Protein AF-A0A8C7B1M9-F1 (afdb_monomer)

InterPro domains:
  IPR026755 Protein FAM221A/B [PF14753] (20-212)
  IPR026755 Protein FAM221A/B [PTHR31214] (2-234)

Mean predicted aligned error: 12.22 Å

Secondary structure (DSSP, 8-state):
-----PPTTHHHHHHHHHHHHHHHTTTTTTSPPPHHHHHHHHHHHHHHHHHHPEEEEEE-TTS--SEE--TTPBBTTS-BGGGB----SS--SSSSPP--B-STT----S--B--EETTEEPBPTTS-BGGGB-SSTT--BSS-TT--S----PBPTTSSBGGG-EEEEEEHHHHHHTT---------TT-TT--SGGGGS-GGG--STTT--STHHHHTTS--HHHHHHHHHHHHHHHHHHHHHHHHHHT---------

pLDDT: mean 83.99, std 13.07, range [40.56, 95.75]

Organism: Neovison vison (NCBI:txid452646)

Radius of gyration: 29.85 Å; Cα contacts (8 Å, |Δi|>4): 361; chains: 1; bounding box: 43×117×58 Å

Sequence (260 aa):
MERLTLPSGGAAAVDEYLEYRRIVGEDDGGKLFTPEEYEEYKKRVLPMRLQNRLFVSWRSPTGMDCKLVGPETLCFCTHRYKQHKTDFETIPQQRPISLPCRVSGCGCRAYLYVPLNGAQPIRCRCKHFADQHSAAPGFLCNACSKCSGFHSCFTCACGQPAYAHDTVVETKQERLAQGKPVGQDVPYAAMGGLTGFSSLAEGYMRLDDSGIVGTSSQVSSLKRPEEDDMAFFERRYQERIKMEKVAKQKGKAPSNTKPS

Structure (mmCIF, N/CA/C/O backbone):
data_AF-A0A8C7B1M9-F1
#
_entry.id   AF-A0A8C7B1M9-F1
#
loop_
_atom_site.group_PDB
_atom_site.id
_atom_site.type_symbol
_atom_site.label_atom_id
_atom_site.label_alt_id
_atom_site.label_comp_id
_atom_site.label_asym_id
_atom_site.label_entity_id
_atom_site.label_seq_id
_atom_site.pdbx_PDB_ins_code
_atom_site.Cartn_x
_atom_site.Cartn_y
_atom_site.Cartn_z
_atom_site.occupancy
_atom_site.B_iso_or_equiv
_atom_site.auth_seq_id
_atom_site.auth_comp_id
_atom_site.auth_asym_id
_atom_site.auth_atom_id
_atom_site.pdbx_PDB_model_num
ATOM 1 N N . MET A 1 1 ? 16.028 13.075 32.253 1.00 57.66 1 MET A N 1
ATOM 2 C CA . MET A 1 1 ? 14.837 12.715 31.457 1.00 57.66 1 MET A CA 1
ATOM 3 C C . MET A 1 1 ? 13.634 12.859 32.364 1.00 57.66 1 MET A C 1
ATOM 5 O O . MET A 1 1 ? 13.553 12.130 33.345 1.00 57.66 1 MET A O 1
ATOM 9 N N . GLU A 1 2 ? 12.771 13.835 32.099 1.00 68.88 2 GLU A N 1
ATOM 10 C CA . GLU A 1 2 ? 11.489 13.966 32.796 1.00 68.88 2 GLU A CA 1
ATOM 11 C C . GLU A 1 2 ? 10.612 12.757 32.456 1.00 68.88 2 GLU A C 1
ATOM 13 O O . GLU A 1 2 ? 10.497 12.364 31.293 1.00 68.88 2 GLU A O 1
ATOM 18 N N . ARG A 1 3 ? 10.053 12.111 33.479 1.00 72.81 3 ARG A N 1
ATOM 19 C CA . ARG A 1 3 ? 9.214 10.925 33.309 1.00 72.81 3 ARG A CA 1
ATOM 20 C C . ARG A 1 3 ? 7.804 11.419 33.003 1.00 72.81 3 ARG A C 1
ATOM 22 O O . ARG A 1 3 ? 7.131 11.911 33.900 1.00 72.81 3 ARG A O 1
ATOM 29 N N . LEU A 1 4 ? 7.378 11.313 31.746 1.00 76.75 4 LEU A N 1
ATOM 30 C CA . LEU A 1 4 ? 5.998 11.603 31.359 1.00 76.75 4 LEU A CA 1
ATOM 31 C C . LEU A 1 4 ? 5.074 10.634 32.108 1.00 76.75 4 LEU A C 1
ATOM 33 O O . LEU A 1 4 ? 5.114 9.425 31.873 1.00 76.75 4 LEU A O 1
ATOM 37 N N . THR A 1 5 ? 4.285 11.151 33.045 1.00 80.31 5 THR A N 1
ATOM 38 C CA . THR A 1 5 ? 3.278 10.391 33.787 1.00 80.31 5 THR A CA 1
ATOM 39 C C . THR A 1 5 ? 1.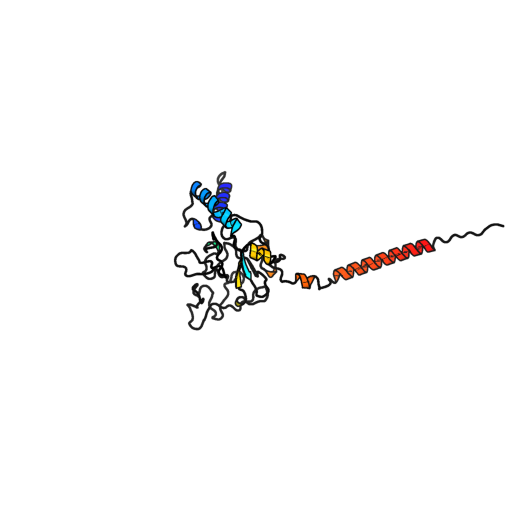898 10.745 33.254 1.00 80.31 5 THR A C 1
ATOM 41 O O . THR A 1 5 ? 1.568 11.913 33.057 1.00 80.31 5 THR A O 1
ATOM 44 N N . LEU A 1 6 ? 1.087 9.724 32.982 1.00 77.81 6 LEU A N 1
ATOM 45 C CA . LEU A 1 6 ? -0.301 9.924 32.586 1.00 77.81 6 LEU A CA 1
ATOM 46 C C . LEU A 1 6 ? -1.167 10.115 33.840 1.00 77.81 6 LEU A C 1
ATOM 48 O O . LEU A 1 6 ? -0.946 9.419 34.836 1.00 77.81 6 LEU A O 1
ATOM 52 N N . PRO A 1 7 ? -2.162 11.017 33.806 1.00 83.50 7 PRO A N 1
ATOM 53 C CA . PRO A 1 7 ? -3.164 11.105 34.862 1.00 83.50 7 PRO A CA 1
ATOM 54 C C . PRO A 1 7 ? -3.996 9.813 34.938 1.00 83.50 7 PRO A C 1
ATOM 56 O O . PRO A 1 7 ? -4.008 9.003 34.007 1.00 83.50 7 PRO A O 1
ATOM 59 N N . SER A 1 8 ? -4.717 9.605 36.043 1.00 81.19 8 SER A N 1
ATOM 60 C CA . SER A 1 8 ? -5.629 8.462 36.201 1.00 81.19 8 SER A CA 1
ATOM 61 C C . SER A 1 8 ? -6.647 8.410 35.056 1.00 81.19 8 SER A C 1
ATOM 63 O O . SER A 1 8 ? -7.338 9.395 34.810 1.00 81.19 8 SER A O 1
ATOM 65 N N . GLY A 1 9 ? -6.731 7.277 34.351 1.00 80.94 9 GLY A N 1
ATOM 66 C CA . GLY A 1 9 ? -7.573 7.123 33.154 1.00 80.94 9 GLY A CA 1
ATOM 67 C C . GLY A 1 9 ? -6.919 7.585 31.843 1.00 80.94 9 GLY A C 1
ATOM 68 O O . GLY A 1 9 ? -7.444 7.304 30.770 1.00 80.94 9 GLY A O 1
ATOM 69 N N . GLY A 1 10 ? -5.736 8.206 31.898 1.00 82.69 10 GLY A N 1
ATOM 70 C CA . GLY A 1 10 ? -5.012 8.668 30.712 1.00 82.69 10 GLY A CA 1
ATOM 71 C C . GLY A 1 10 ? -4.595 7.538 29.767 1.00 82.69 10 GLY A C 1
ATOM 72 O O . GLY A 1 10 ? -4.581 7.739 28.561 1.00 82.69 10 GLY A O 1
ATOM 73 N N . ALA A 1 11 ? -4.318 6.336 30.286 1.00 84.06 11 ALA A N 1
ATOM 74 C CA . ALA A 1 11 ? -4.028 5.169 29.448 1.00 84.06 11 ALA A CA 1
ATOM 75 C C . ALA A 1 11 ? -5.237 4.765 28.583 1.00 84.06 11 ALA A C 1
ATOM 77 O O . ALA A 1 11 ? -5.090 4.589 27.380 1.00 84.06 11 ALA A O 1
ATOM 78 N N . ALA A 1 12 ? -6.437 4.717 29.172 1.00 87.12 12 ALA A N 1
ATOM 79 C CA . ALA A 1 12 ? -7.661 4.369 28.449 1.00 87.12 12 ALA A CA 1
ATOM 80 C C . ALA A 1 12 ? -7.999 5.402 27.362 1.00 87.12 12 ALA A C 1
ATOM 82 O O . ALA A 1 12 ? -8.340 5.027 26.245 1.00 87.12 12 ALA A O 1
ATOM 83 N N . ALA A 1 13 ? -7.826 6.695 27.657 1.00 86.06 13 ALA A N 1
ATOM 84 C CA . ALA A 1 13 ? -8.024 7.757 26.670 1.00 86.06 13 ALA A CA 1
ATOM 85 C C . ALA A 1 13 ? -7.025 7.670 25.499 1.00 86.06 13 ALA A C 1
ATOM 87 O O . ALA A 1 13 ? -7.377 7.938 24.350 1.00 86.06 13 ALA A O 1
ATOM 88 N N . VAL A 1 14 ? -5.774 7.275 25.771 1.00 87.31 14 VAL A N 1
ATOM 89 C CA . VAL A 1 14 ? -4.771 7.031 24.722 1.00 87.31 14 VAL A CA 1
ATOM 90 C C . VAL A 1 14 ? -5.169 5.835 23.859 1.00 87.31 14 VAL A C 1
ATOM 92 O O . VAL A 1 14 ? -5.092 5.930 22.635 1.00 87.31 14 VAL A O 1
ATOM 95 N N . ASP A 1 15 ? -5.623 4.740 24.466 1.00 87.69 15 ASP A N 1
ATOM 96 C CA . ASP A 1 15 ? -6.062 3.550 23.732 1.00 87.69 15 ASP A CA 1
ATOM 97 C C . ASP A 1 15 ? -7.277 3.846 22.840 1.00 87.69 15 ASP A C 1
ATOM 99 O O . ASP A 1 15 ? -7.274 3.477 21.662 1.00 87.69 15 ASP A O 1
ATOM 103 N N . GLU A 1 16 ? -8.261 4.590 23.351 1.00 87.06 16 GLU A N 1
ATOM 104 C CA . GLU A 1 16 ? -9.438 5.028 22.591 1.00 87.06 16 GLU A CA 1
ATOM 105 C C . GLU A 1 16 ? -9.047 5.920 21.402 1.00 87.06 16 GLU A C 1
ATOM 107 O O . GLU A 1 16 ? -9.508 5.714 20.276 1.00 87.06 16 GLU A O 1
ATOM 112 N N . TYR A 1 17 ? -8.122 6.861 21.610 1.00 87.38 17 TYR A N 1
ATOM 113 C CA . TYR A 1 17 ? -7.595 7.701 20.534 1.00 87.38 17 TYR A CA 1
ATOM 114 C C . TYR A 1 17 ? -6.834 6.888 19.473 1.00 87.38 17 TYR A C 1
ATOM 116 O O . TYR A 1 17 ? -6.947 7.146 18.270 1.00 87.38 17 TYR A O 1
ATOM 124 N N . LEU A 1 18 ? -6.054 5.886 19.891 1.00 87.25 18 LEU A N 1
ATOM 125 C CA . LEU A 1 18 ? -5.353 4.998 18.965 1.00 87.25 18 LEU A CA 1
ATOM 126 C C . LEU A 1 18 ? -6.332 4.138 18.163 1.00 87.25 18 LEU A C 1
ATOM 128 O O . LEU A 1 18 ? -6.107 3.931 16.968 1.00 87.25 18 LEU A O 1
ATOM 132 N N . GLU A 1 19 ? -7.407 3.655 18.783 1.00 87.38 19 GLU A N 1
ATOM 133 C CA . GLU A 1 19 ? -8.472 2.932 18.089 1.00 87.38 19 GLU A CA 1
ATOM 134 C C . GLU A 1 19 ? -9.196 3.835 17.084 1.00 87.38 19 GLU A C 1
ATOM 136 O O . GLU A 1 19 ? -9.308 3.465 15.910 1.00 87.38 19 GLU A O 1
ATOM 141 N N . TYR A 1 20 ? -9.575 5.048 17.500 1.00 88.19 20 TYR A N 1
ATOM 142 C CA . TYR A 1 20 ? -10.128 6.077 16.618 1.00 88.19 20 TYR A CA 1
ATOM 143 C C . TYR A 1 20 ? -9.225 6.293 15.402 1.00 88.19 20 TYR A C 1
ATOM 145 O O . TYR A 1 20 ? -9.670 6.173 14.262 1.00 88.19 20 TYR A O 1
ATOM 153 N N . ARG A 1 21 ? -7.923 6.504 15.617 1.00 87.19 21 ARG A N 1
ATOM 154 C CA . ARG A 1 21 ? -6.960 6.737 14.534 1.00 87.19 21 ARG A CA 1
ATOM 155 C C . ARG A 1 21 ? -6.793 5.522 13.613 1.00 87.19 21 ARG A C 1
ATOM 157 O O . ARG A 1 21 ? -6.509 5.698 12.431 1.00 87.19 21 ARG A O 1
ATOM 164 N N . ARG A 1 22 ? -6.973 4.291 14.104 1.00 87.62 22 ARG A N 1
ATOM 165 C CA . ARG A 1 22 ? -6.942 3.075 13.263 1.00 87.62 22 ARG A CA 1
ATOM 166 C C . ARG A 1 22 ? -8.212 2.908 12.431 1.00 87.62 22 ARG A C 1
ATOM 168 O O . ARG A 1 22 ? -8.133 2.405 11.310 1.00 87.62 22 ARG A O 1
ATOM 175 N N . ILE A 1 23 ? -9.368 3.292 12.967 1.00 86.88 23 ILE A N 1
ATOM 176 C CA . ILE A 1 23 ? -10.658 3.189 12.273 1.00 86.88 23 ILE A CA 1
ATOM 177 C C . ILE A 1 23 ? -10.839 4.354 11.299 1.00 86.88 23 ILE A C 1
ATOM 179 O O . ILE A 1 23 ? -11.193 4.130 10.148 1.00 86.88 23 ILE A O 1
ATOM 183 N N . VAL A 1 24 ? -10.570 5.585 11.714 1.00 84.62 24 VAL A N 1
ATOM 184 C CA . VAL A 1 24 ? -10.762 6.781 10.881 1.00 84.62 24 VAL A CA 1
ATOM 185 C C . VAL A 1 24 ? -9.577 7.014 9.938 1.00 84.62 24 VAL A C 1
ATOM 187 O O . VAL A 1 24 ? -9.751 7.510 8.827 1.00 84.62 24 VAL A O 1
ATOM 190 N N . GLY A 1 25 ? -8.366 6.600 10.322 1.00 82.62 25 GLY A N 1
ATOM 191 C CA . GLY A 1 25 ? -7.172 6.787 9.501 1.00 82.62 25 GLY A CA 1
ATOM 192 C C . GLY A 1 25 ? -6.796 8.264 9.385 1.00 82.62 25 GLY A C 1
ATOM 193 O O . GLY A 1 25 ? -6.277 8.841 10.335 1.00 82.62 25 GLY A O 1
ATOM 194 N N . GLU A 1 26 ? -7.015 8.841 8.203 1.00 79.00 26 GLU A N 1
ATOM 195 C CA . GLU A 1 26 ? -6.813 10.273 7.907 1.00 79.00 26 GLU A CA 1
ATOM 196 C C . GLU A 1 26 ? -8.057 10.894 7.234 1.00 79.00 26 GLU A C 1
ATOM 198 O O . GLU A 1 26 ? -7.981 11.955 6.617 1.00 79.00 26 GLU A O 1
ATOM 203 N N . ASP A 1 27 ? -9.217 10.231 7.338 1.00 76.94 27 ASP A N 1
ATOM 204 C CA . ASP A 1 27 ? -10.482 10.711 6.761 1.00 76.94 27 ASP A CA 1
ATOM 205 C C . ASP A 1 27 ? -11.082 11.904 7.531 1.00 76.94 27 ASP A C 1
ATOM 207 O O . ASP A 1 27 ? -12.028 12.532 7.061 1.00 76.94 27 ASP A O 1
ATOM 211 N N . ASP A 1 28 ? -10.530 12.231 8.700 1.00 77.94 28 ASP A N 1
ATOM 212 C CA . ASP A 1 28 ? -10.953 13.342 9.555 1.00 77.94 28 ASP A CA 1
ATOM 213 C C . ASP A 1 28 ? -10.455 14.714 9.065 1.00 77.94 28 ASP A C 1
ATOM 215 O O . ASP A 1 28 ? -10.818 15.755 9.615 1.00 77.94 28 ASP A O 1
ATOM 219 N N . GLY A 1 29 ? -9.608 14.742 8.027 1.00 77.12 29 GLY A N 1
ATOM 220 C CA . GLY A 1 29 ? -9.081 15.982 7.453 1.00 77.12 29 GLY A CA 1
ATOM 221 C C . GLY A 1 29 ? -8.291 16.829 8.456 1.00 77.12 29 GLY A C 1
ATOM 222 O O . GLY A 1 29 ? -8.148 18.036 8.258 1.00 77.12 29 GLY A O 1
ATOM 223 N N . GLY A 1 30 ? -7.802 16.216 9.541 1.00 78.25 30 GLY A N 1
ATOM 224 C CA . GLY A 1 30 ? -7.085 16.895 10.621 1.00 78.25 30 GLY A CA 1
ATOM 225 C C . GLY A 1 30 ? -7.965 17.483 11.730 1.00 78.25 30 GLY A C 1
ATOM 226 O O . GLY A 1 30 ? -7.417 18.097 12.648 1.00 78.25 30 GLY A O 1
ATOM 227 N N . LYS A 1 31 ? -9.294 17.297 11.695 1.00 84.00 31 LYS A N 1
ATOM 228 C CA . LYS A 1 31 ? -10.205 17.703 12.777 1.00 84.00 31 LYS A CA 1
ATOM 229 C C . LYS A 1 31 ? -10.892 16.479 13.378 1.00 84.00 31 LYS A C 1
ATOM 231 O O . LYS A 1 31 ? -11.643 15.802 12.692 1.00 84.00 31 LYS A O 1
ATOM 236 N N . LEU A 1 32 ? -10.687 16.246 14.675 1.00 85.31 32 LEU A N 1
ATOM 237 C CA . LEU A 1 32 ? -11.314 15.126 15.380 1.00 85.31 32 LEU A CA 1
ATOM 238 C C . LEU A 1 32 ? -12.840 15.186 15.287 1.00 85.31 32 LEU A C 1
ATOM 240 O O . LEU A 1 32 ? -13.434 16.242 15.520 1.00 85.31 32 LEU A O 1
ATOM 244 N N . PHE A 1 33 ? -13.444 14.040 14.977 1.00 86.81 33 PHE A N 1
ATOM 245 C CA . PHE A 1 33 ? -14.890 13.878 14.995 1.00 86.81 33 PHE A CA 1
ATOM 246 C C . PHE A 1 33 ? -15.442 14.003 16.409 1.00 86.81 33 PHE A C 1
ATOM 248 O O . PHE A 1 33 ? -14.786 13.652 17.397 1.00 86.81 33 PHE A O 1
ATOM 255 N N . THR A 1 34 ? -16.682 14.468 16.495 1.00 89.25 34 THR A N 1
ATOM 256 C CA . THR A 1 34 ? -17.459 14.331 17.724 1.00 89.25 34 THR A CA 1
ATOM 257 C C . THR A 1 34 ? -17.783 12.849 17.977 1.00 89.25 34 THR A C 1
ATOM 259 O O . THR A 1 34 ? -17.751 12.034 17.047 1.00 89.25 34 THR A O 1
ATOM 262 N N . PRO A 1 35 ? -18.113 12.457 19.221 1.00 88.06 35 PRO A N 1
ATOM 263 C CA . PRO A 1 35 ? -18.527 11.084 19.515 1.00 88.06 35 PRO A CA 1
ATOM 264 C C . PRO A 1 35 ? -19.699 10.607 18.641 1.00 88.06 35 PRO A C 1
ATOM 266 O O . PRO A 1 35 ? -19.690 9.477 18.158 1.00 88.06 35 PRO A O 1
ATOM 269 N N . GLU A 1 36 ? -20.663 11.493 18.378 1.00 88.94 36 GLU A N 1
ATOM 270 C CA . GLU A 1 36 ? -21.832 11.231 17.530 1.00 88.94 36 GLU A CA 1
ATOM 271 C C . GLU A 1 36 ? -21.424 10.992 16.066 1.00 88.94 36 GLU A C 1
ATOM 273 O O . GLU A 1 36 ? -21.764 9.959 15.484 1.00 88.94 36 GLU A O 1
ATOM 278 N N . GLU A 1 37 ? -20.605 11.886 15.495 1.00 88.31 37 GLU A N 1
ATOM 279 C CA . GLU A 1 37 ? -20.062 11.753 14.134 1.00 88.31 37 GLU A CA 1
ATOM 280 C C . GLU A 1 37 ? -19.240 10.461 13.975 1.00 88.31 37 GLU A C 1
ATOM 282 O O . GLU A 1 37 ? -19.315 9.776 12.950 1.00 88.31 37 GLU A O 1
ATOM 287 N N . TYR A 1 38 ? -18.472 10.088 15.003 1.00 87.06 38 TYR A N 1
ATOM 288 C CA . TYR A 1 38 ? -17.677 8.863 15.006 1.00 87.06 38 TYR A CA 1
ATOM 289 C C . TYR A 1 38 ? -18.544 7.596 15.022 1.00 87.06 38 TYR A C 1
ATOM 291 O O . TYR A 1 38 ? -18.239 6.617 14.331 1.00 87.06 38 TYR A O 1
ATOM 299 N N . GLU A 1 39 ? -19.640 7.583 15.781 1.00 88.25 39 GLU A N 1
ATOM 300 C CA . GLU A 1 39 ? -20.580 6.460 15.784 1.00 88.25 39 GLU A CA 1
ATOM 301 C C . GLU A 1 39 ? -21.302 6.288 14.449 1.00 88.25 39 GLU A C 1
ATOM 303 O O . GLU A 1 39 ? -21.424 5.159 13.956 1.00 88.25 39 GLU A O 1
ATOM 308 N N . GLU A 1 40 ? -21.738 7.385 13.835 1.00 88.75 40 GLU A N 1
ATOM 309 C CA . GLU A 1 40 ? -22.324 7.361 12.494 1.00 88.75 40 GLU A CA 1
ATOM 310 C C . GLU A 1 40 ? -21.314 6.881 11.447 1.00 88.75 40 GLU A C 1
ATOM 312 O O . GLU A 1 40 ? -21.631 6.015 10.620 1.00 88.75 40 GLU A O 1
ATOM 317 N N . TYR A 1 41 ? -20.067 7.359 11.531 1.00 87.88 41 TYR A N 1
ATOM 318 C CA . TYR A 1 41 ? -18.979 6.897 10.673 1.00 87.88 41 TYR A CA 1
ATOM 319 C C . TYR A 1 41 ? -18.775 5.381 10.806 1.00 87.88 41 TYR A C 1
ATOM 321 O O . TYR A 1 41 ? -18.717 4.682 9.790 1.00 87.88 41 TYR A O 1
ATOM 329 N N . LYS A 1 42 ? -18.748 4.843 12.035 1.00 88.62 42 LYS A N 1
ATOM 330 C CA . LYS A 1 42 ? -18.650 3.393 12.279 1.00 88.62 42 LYS A CA 1
ATOM 331 C C . LYS A 1 42 ? -19.815 2.630 11.640 1.00 88.62 42 LYS A C 1
ATOM 333 O O . LYS A 1 42 ? -19.581 1.652 10.929 1.00 88.62 42 LYS A O 1
ATOM 338 N N . LYS A 1 43 ? -21.059 3.080 11.830 1.00 89.19 43 LYS A N 1
ATOM 339 C CA . LYS A 1 43 ? -22.245 2.409 11.258 1.00 89.19 43 LYS A CA 1
ATOM 340 C C . LYS A 1 43 ? -22.182 2.314 9.732 1.00 89.19 43 LYS A C 1
ATOM 342 O O . LYS A 1 43 ? -22.582 1.296 9.174 1.00 89.19 43 LYS A O 1
ATOM 347 N N . ARG A 1 44 ? -21.642 3.338 9.066 1.00 87.75 44 ARG A N 1
ATOM 348 C CA . ARG A 1 44 ? -21.492 3.363 7.604 1.00 87.75 44 ARG A CA 1
ATOM 349 C C . ARG A 1 44 ? -20.301 2.538 7.113 1.00 87.75 44 ARG A C 1
ATOM 351 O O . ARG A 1 44 ? -20.424 1.770 6.164 1.00 87.75 44 ARG A O 1
ATOM 358 N N . VAL A 1 45 ? -19.135 2.723 7.727 1.00 87.44 45 VAL A N 1
ATOM 359 C CA . VAL A 1 45 ? -17.858 2.262 7.164 1.00 87.44 45 VAL A CA 1
ATOM 360 C C . VAL A 1 45 ? -17.529 0.826 7.556 1.00 87.44 45 VAL A C 1
ATOM 362 O O . VAL A 1 45 ? -16.945 0.101 6.749 1.00 87.44 45 VAL A O 1
ATOM 365 N N . LEU A 1 46 ? -17.928 0.376 8.750 1.00 86.25 46 LEU A N 1
ATOM 366 C CA . LEU A 1 46 ? -17.607 -0.975 9.214 1.00 86.25 46 LEU A CA 1
ATOM 367 C C . LEU A 1 46 ? -18.212 -2.070 8.324 1.00 86.25 46 LEU A C 1
ATOM 369 O O . LEU A 1 46 ? -17.445 -2.916 7.866 1.00 86.25 46 LEU A O 1
ATOM 373 N N . PRO A 1 47 ? -19.520 -2.063 7.990 1.00 88.50 47 PRO A N 1
ATOM 374 C CA . PRO A 1 47 ? -20.090 -3.102 7.131 1.00 88.50 47 PRO A CA 1
ATOM 375 C C . PRO A 1 47 ? -19.438 -3.119 5.744 1.00 88.50 47 PRO A C 1
ATOM 377 O O . PRO A 1 47 ? -19.066 -4.179 5.240 1.00 88.50 47 PRO A O 1
ATOM 380 N N . MET A 1 48 ? -19.217 -1.932 5.168 1.00 88.25 48 MET A N 1
ATOM 381 C CA . MET A 1 48 ? -18.562 -1.772 3.871 1.00 88.25 48 MET A CA 1
ATOM 382 C C . MET A 1 48 ? -17.141 -2.346 3.882 1.00 88.25 48 MET A C 1
ATOM 384 O O . MET A 1 48 ? -16.776 -3.081 2.968 1.00 88.25 48 MET A 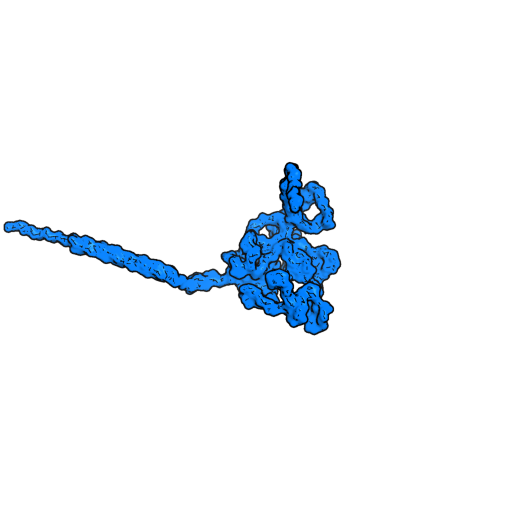O 1
ATOM 388 N N . ARG A 1 49 ? -16.338 -2.056 4.912 1.00 87.62 49 ARG A N 1
ATOM 389 C CA . ARG A 1 49 ? -14.967 -2.577 5.015 1.00 87.62 49 ARG A CA 1
ATOM 390 C C . ARG A 1 49 ? -14.925 -4.077 5.234 1.00 87.62 49 ARG A C 1
ATOM 392 O O . ARG A 1 49 ? -14.073 -4.731 4.649 1.00 87.62 49 ARG A O 1
ATOM 399 N N . LEU A 1 50 ? -15.834 -4.628 6.034 1.00 86.06 50 LEU A N 1
ATOM 400 C CA . LEU A 1 50 ? -15.906 -6.073 6.257 1.00 86.06 50 LEU A CA 1
ATOM 401 C C . LEU A 1 50 ? -16.236 -6.824 4.956 1.00 86.06 50 LEU A C 1
ATOM 403 O O . LEU A 1 50 ? -15.680 -7.893 4.704 1.00 86.06 50 LEU A O 1
ATOM 407 N N . GLN A 1 51 ? -17.097 -6.251 4.110 1.00 86.06 51 GLN A N 1
ATOM 408 C CA . GLN A 1 51 ? -17.509 -6.867 2.849 1.00 86.06 51 GLN A CA 1
ATOM 409 C C . GLN A 1 51 ? -16.510 -6.632 1.704 1.00 86.06 51 GLN A C 1
ATOM 411 O O . GLN A 1 51 ? -16.129 -7.578 1.013 1.00 86.06 51 GLN A O 1
ATOM 416 N N . ASN A 1 52 ? -16.068 -5.386 1.514 1.00 88.75 52 ASN A N 1
ATOM 417 C CA . ASN A 1 52 ? -15.299 -4.946 0.345 1.00 88.75 52 ASN A CA 1
ATOM 418 C C . ASN A 1 52 ? -13.815 -4.705 0.644 1.00 88.75 52 ASN A C 1
ATOM 420 O O . ASN A 1 52 ? -13.147 -3.942 -0.057 1.00 88.75 52 ASN A O 1
ATOM 424 N N . ARG A 1 53 ? -13.274 -5.349 1.682 1.00 90.38 53 ARG A N 1
ATOM 425 C CA . ARG A 1 53 ? -11.848 -5.269 2.002 1.00 90.38 53 ARG A CA 1
ATOM 426 C C . ARG A 1 53 ? -10.986 -5.663 0.800 1.00 90.38 53 ARG A C 1
ATOM 428 O O . ARG A 1 53 ? -11.121 -6.761 0.255 1.00 90.38 53 ARG A O 1
ATOM 435 N N . LEU A 1 54 ? -10.040 -4.790 0.459 1.00 92.94 54 LEU A N 1
ATOM 436 C CA . LEU A 1 54 ? -9.027 -5.045 -0.559 1.00 92.94 54 LEU A CA 1
ATOM 437 C C . LEU A 1 54 ? -7.730 -5.565 0.065 1.00 92.94 54 LEU A C 1
ATOM 439 O O . LEU A 1 54 ? -7.219 -5.005 1.039 1.00 92.94 54 LEU A O 1
ATOM 443 N N . PHE A 1 55 ? -7.179 -6.606 -0.547 1.00 93.75 55 PHE A N 1
ATOM 444 C CA . PHE A 1 55 ? -5.892 -7.197 -0.213 1.00 93.75 55 PHE A CA 1
ATOM 445 C C . PHE A 1 55 ? -4.864 -6.732 -1.233 1.00 93.75 55 PHE A C 1
ATOM 447 O O . PHE A 1 55 ? -5.028 -6.952 -2.430 1.00 93.75 55 PHE A O 1
ATOM 454 N N . VAL A 1 56 ? -3.809 -6.071 -0.757 1.00 95.44 56 VAL A N 1
ATOM 455 C CA . VAL A 1 56 ? -2.770 -5.514 -1.625 1.00 95.44 56 VAL A CA 1
ATOM 456 C C . VAL A 1 56 ? -1.439 -6.173 -1.313 1.00 95.44 56 VAL A C 1
ATOM 458 O O . VAL A 1 56 ? -0.976 -6.179 -0.168 1.00 95.44 56 VAL A O 1
ATOM 461 N N . SER A 1 57 ? -0.829 -6.735 -2.348 1.00 95.31 57 SER A N 1
ATOM 462 C CA . SER A 1 57 ? 0.433 -7.460 -2.261 1.00 95.31 57 SER A CA 1
ATOM 463 C C . SER A 1 57 ? 1.350 -7.085 -3.412 1.00 95.31 57 SER A C 1
ATOM 465 O O . SER A 1 57 ? 0.901 -6.935 -4.544 1.00 95.31 57 SER A O 1
ATOM 467 N N . TRP A 1 58 ? 2.642 -6.996 -3.134 1.00 95.75 58 TRP A N 1
ATOM 468 C CA . TRP A 1 58 ? 3.675 -6.937 -4.155 1.00 95.75 58 TRP A CA 1
ATOM 469 C C . TRP A 1 58 ? 4.124 -8.358 -4.475 1.00 95.75 58 TRP A C 1
ATOM 471 O O . TRP A 1 58 ? 4.687 -9.041 -3.612 1.00 95.75 58 TRP A O 1
ATOM 481 N N . ARG A 1 59 ? 3.794 -8.817 -5.681 1.00 95.06 59 ARG A N 1
ATOM 482 C CA . ARG A 1 59 ? 3.832 -10.226 -6.069 1.00 95.06 59 ARG A CA 1
ATOM 483 C C . ARG A 1 59 ? 4.932 -10.490 -7.081 1.00 95.06 59 ARG A C 1
ATOM 485 O O . ARG A 1 59 ? 5.055 -9.759 -8.057 1.00 95.06 59 ARG A O 1
ATOM 492 N N . SER A 1 60 ? 5.702 -11.547 -6.853 1.00 93.75 60 SER A N 1
ATOM 493 C CA . SER A 1 60 ? 6.697 -12.044 -7.800 1.00 93.75 60 SER A CA 1
ATOM 494 C C . SER A 1 60 ? 6.028 -12.766 -8.977 1.00 93.75 60 SER A C 1
ATOM 496 O O . SER A 1 60 ? 4.919 -13.292 -8.838 1.00 93.75 60 SER A O 1
ATOM 498 N N . PRO A 1 61 ? 6.724 -12.930 -10.114 1.00 91.94 61 PRO A N 1
ATOM 499 C CA . PRO A 1 61 ? 6.213 -13.737 -11.227 1.00 91.94 61 PRO A CA 1
ATOM 500 C C . PRO A 1 61 ? 6.004 -15.215 -10.849 1.00 91.94 61 PRO A C 1
ATOM 502 O O . PRO A 1 61 ? 5.299 -15.940 -11.542 1.00 91.94 61 PRO A O 1
ATOM 505 N N . THR A 1 62 ? 6.585 -15.672 -9.734 1.00 88.00 62 THR A N 1
ATOM 506 C CA . THR A 1 62 ? 6.386 -17.022 -9.185 1.00 88.00 62 THR A CA 1
ATOM 507 C C . THR A 1 62 ? 5.109 -17.163 -8.347 1.00 88.00 62 THR A C 1
ATOM 509 O O . THR A 1 62 ? 4.832 -18.251 -7.848 1.00 88.00 62 THR A O 1
ATOM 512 N N . GLY A 1 63 ? 4.336 -16.084 -8.167 1.00 87.94 63 GLY A N 1
ATOM 513 C CA . GLY A 1 63 ? 3.074 -16.073 -7.417 1.00 87.94 63 GLY A CA 1
ATOM 514 C C . GLY A 1 63 ? 3.204 -15.774 -5.917 1.00 87.94 63 GLY A C 1
ATOM 515 O O . GLY A 1 63 ? 2.179 -15.579 -5.255 1.00 87.94 63 GLY A O 1
ATOM 516 N N . MET A 1 64 ? 4.436 -15.686 -5.397 1.00 90.88 64 MET A N 1
ATOM 517 C CA . MET A 1 64 ? 4.726 -15.337 -4.002 1.00 90.88 64 MET A CA 1
ATOM 518 C C . MET A 1 64 ? 4.424 -13.858 -3.755 1.00 90.88 64 MET A C 1
ATOM 520 O O . MET A 1 64 ? 4.859 -12.983 -4.504 1.00 90.88 64 MET A O 1
ATOM 524 N N . ASP A 1 65 ? 3.745 -13.553 -2.655 1.00 93.88 65 ASP A N 1
ATOM 525 C CA . ASP A 1 65 ? 3.497 -12.172 -2.250 1.00 93.88 65 ASP A CA 1
ATOM 526 C C . ASP A 1 65 ? 4.707 -11.628 -1.472 1.00 93.88 65 ASP A C 1
ATOM 528 O O . ASP A 1 65 ? 4.677 -11.546 -0.249 1.00 93.88 65 ASP A O 1
ATOM 532 N N . CYS A 1 66 ? 5.795 -11.269 -2.152 1.00 93.19 66 CYS A N 1
ATOM 533 C CA . CYS A 1 66 ? 7.051 -10.821 -1.533 1.00 93.19 66 CYS A CA 1
ATOM 534 C C . CYS A 1 66 ? 6.893 -9.721 -0.470 1.00 93.19 66 CYS A C 1
ATOM 536 O O . CYS A 1 66 ? 7.628 -9.725 0.521 1.00 93.19 66 CYS A O 1
ATOM 538 N N . LYS A 1 67 ? 5.910 -8.827 -0.627 1.00 94.25 67 LYS A N 1
ATOM 539 C CA . LYS A 1 67 ? 5.511 -7.872 0.415 1.00 94.25 67 LYS A CA 1
ATOM 540 C C . LYS A 1 67 ? 3.993 -7.789 0.520 1.00 94.25 67 LYS A C 1
ATOM 542 O O . LYS A 1 67 ? 3.312 -7.610 -0.486 1.00 94.25 67 LYS A O 1
ATOM 547 N N . LEU A 1 68 ? 3.461 -7.829 1.739 1.00 94.38 68 LEU A N 1
ATOM 548 C CA . LEU A 1 68 ? 2.082 -7.419 2.004 1.00 94.38 68 LEU A CA 1
ATOM 549 C C . LEU A 1 68 ? 2.041 -5.939 2.369 1.00 94.38 68 LEU A C 1
ATOM 551 O O . LEU A 1 68 ? 2.801 -5.467 3.218 1.00 94.38 68 LEU A O 1
ATOM 555 N N . VAL A 1 69 ? 1.157 -5.211 1.697 1.00 95.19 69 VAL A N 1
ATOM 556 C CA . VAL A 1 69 ? 0.999 -3.770 1.875 1.00 95.19 69 VAL A CA 1
ATOM 557 C C . VAL A 1 69 ? 0.101 -3.519 3.077 1.00 95.19 69 VAL A C 1
ATOM 559 O O . VAL A 1 69 ? -0.996 -4.066 3.160 1.00 95.19 69 VAL A O 1
ATOM 562 N N . GLY A 1 70 ? 0.576 -2.683 3.994 1.00 93.25 70 GLY A N 1
ATOM 563 C CA . GLY A 1 70 ? -0.177 -2.209 5.153 1.00 93.25 70 GLY A CA 1
ATOM 564 C C . GLY A 1 70 ? -0.408 -0.696 5.125 1.00 93.25 70 GLY A C 1
ATOM 565 O O . GLY A 1 70 ? 0.159 -0.008 4.273 1.00 93.25 70 GLY A O 1
ATOM 566 N N . PRO A 1 71 ? -1.151 -0.146 6.101 1.00 91.94 71 PRO A N 1
ATOM 567 C CA . PRO A 1 71 ? -1.592 1.254 6.106 1.00 91.94 71 PRO A CA 1
ATOM 568 C C . PRO A 1 71 ? -0.437 2.260 6.057 1.00 91.94 71 PRO A C 1
ATOM 570 O O . PRO A 1 71 ? -0.541 3.297 5.406 1.00 91.94 71 PRO A O 1
ATOM 573 N N . GLU A 1 72 ? 0.685 1.936 6.702 1.00 91.06 72 GLU A N 1
ATOM 574 C CA . GLU A 1 72 ? 1.868 2.796 6.786 1.00 91.06 72 GLU A CA 1
ATOM 575 C C . GLU A 1 72 ? 2.870 2.569 5.636 1.00 91.06 72 GLU A C 1
ATOM 577 O O . GLU A 1 72 ? 3.891 3.252 5.571 1.00 91.06 72 GLU A O 1
ATOM 582 N N . THR A 1 73 ? 2.594 1.629 4.722 1.00 93.69 73 THR A N 1
ATOM 583 C CA . THR A 1 73 ? 3.497 1.297 3.607 1.00 93.69 73 THR A CA 1
ATOM 584 C C . THR A 1 73 ? 3.454 2.393 2.548 1.00 93.69 73 THR A C 1
ATOM 586 O O . THR A 1 73 ? 2.376 2.810 2.119 1.00 93.69 73 THR A O 1
ATOM 589 N N . LEU A 1 74 ? 4.627 2.851 2.113 1.00 94.00 74 LEU A N 1
ATOM 590 C CA . LEU A 1 74 ? 4.755 3.933 1.140 1.00 94.00 74 LEU A CA 1
ATOM 591 C C . LEU A 1 74 ? 4.388 3.474 -0.273 1.00 94.00 74 LEU A C 1
ATOM 593 O O . LEU A 1 74 ? 4.706 2.361 -0.692 1.00 94.00 74 LEU A O 1
ATOM 597 N N . CYS A 1 75 ? 3.712 4.360 -0.990 1.00 94.62 75 CYS A N 1
ATOM 598 C CA . CYS A 1 75 ? 3.499 4.298 -2.425 1.00 94.62 75 CYS A CA 1
ATOM 599 C C . CYS A 1 75 ? 4.691 4.931 -3.159 1.00 94.62 75 CYS A C 1
ATOM 601 O O . CYS A 1 75 ? 5.462 5.698 -2.580 1.00 94.62 75 CYS A O 1
ATOM 603 N N . PHE A 1 76 ? 4.776 4.699 -4.466 1.00 94.00 76 PHE A N 1
ATOM 604 C CA . PHE A 1 76 ? 5.660 5.406 -5.387 1.00 94.00 76 PHE A CA 1
ATOM 605 C C . PHE A 1 76 ? 5.578 6.932 -5.237 1.00 94.00 76 PHE A C 1
ATOM 607 O O . PHE A 1 76 ? 6.589 7.622 -5.279 1.00 94.00 76 PHE A O 1
ATOM 614 N N . CYS A 1 77 ? 4.377 7.465 -5.001 1.00 92.88 77 CYS A N 1
ATOM 615 C CA . CYS A 1 77 ? 4.158 8.894 -4.784 1.00 92.88 77 CYS A CA 1
ATOM 616 C C . CYS A 1 77 ? 4.585 9.400 -3.396 1.00 92.88 77 CYS A C 1
ATOM 618 O O . CYS A 1 77 ? 4.154 10.484 -3.021 1.00 92.88 77 CYS A O 1
ATOM 620 N N . THR A 1 78 ? 5.332 8.591 -2.633 1.00 92.62 78 THR A N 1
ATOM 621 C CA . THR A 1 78 ? 5.819 8.810 -1.256 1.00 92.62 78 THR A CA 1
ATOM 622 C C . THR A 1 78 ? 4.747 8.985 -0.174 1.00 92.62 78 THR A C 1
ATOM 624 O O . THR A 1 78 ? 5.073 9.083 1.006 1.00 92.62 78 THR A O 1
ATOM 627 N N . HIS A 1 79 ? 3.465 8.914 -0.535 1.00 93.06 79 HIS A N 1
ATOM 628 C CA . HIS A 1 79 ? 2.345 8.883 0.405 1.00 93.06 79 HIS A CA 1
ATOM 629 C C . HIS A 1 79 ? 2.031 7.465 0.880 1.00 93.06 79 HIS A C 1
ATOM 631 O O . HIS A 1 79 ? 2.333 6.472 0.214 1.00 93.06 79 HIS A O 1
ATOM 637 N N . ARG A 1 80 ? 1.399 7.356 2.045 1.00 93.94 80 ARG A N 1
ATOM 638 C CA . ARG A 1 80 ? 1.086 6.076 2.690 1.00 93.94 80 ARG A CA 1
ATOM 639 C C . ARG A 1 80 ? -0.133 5.416 2.050 1.00 93.94 80 ARG A C 1
ATOM 641 O O . ARG A 1 80 ? -1.005 6.087 1.499 1.00 93.94 80 ARG A O 1
ATOM 648 N N . TYR A 1 81 ? -0.238 4.097 2.162 1.00 94.19 81 TYR A N 1
ATOM 649 C CA . TYR A 1 81 ? -1.380 3.348 1.632 1.00 94.19 81 TYR A CA 1
ATOM 650 C C . TYR A 1 81 ? -2.727 3.836 2.195 1.00 94.19 81 TYR A C 1
ATOM 652 O O . TYR A 1 81 ? -3.682 3.995 1.438 1.00 94.19 81 TYR A O 1
ATOM 660 N N . LYS A 1 82 ? -2.789 4.201 3.484 1.00 91.62 82 LYS A N 1
ATOM 661 C CA . LYS A 1 82 ? -3.996 4.794 4.097 1.00 91.62 82 LYS A CA 1
ATOM 662 C C . LYS A 1 82 ? -4.439 6.134 3.498 1.00 91.62 82 LYS A C 1
ATOM 664 O O . LYS A 1 82 ? -5.590 6.511 3.653 1.00 91.62 82 LYS A O 1
ATOM 669 N N . GLN A 1 83 ? -3.546 6.825 2.789 1.00 91.50 83 GLN A N 1
ATOM 670 C CA . GLN A 1 83 ? -3.830 8.085 2.094 1.00 91.50 83 GLN A CA 1
ATOM 671 C C . GLN A 1 83 ? -4.367 7.864 0.672 1.00 91.50 83 GLN A C 1
ATOM 673 O O . GLN A 1 83 ? -4.613 8.822 -0.059 1.00 91.50 83 GLN A O 1
ATOM 678 N N . HIS A 1 84 ? -4.533 6.609 0.248 1.00 92.81 84 HIS A N 1
ATOM 679 C CA . HIS A 1 84 ? -5.123 6.253 -1.038 1.00 92.81 84 HIS A CA 1
ATOM 680 C C . HIS A 1 84 ? -6.586 5.829 -0.863 1.00 92.81 84 HIS A C 1
ATOM 682 O O . HIS A 1 84 ? -7.027 5.439 0.220 1.00 92.81 84 HIS A O 1
ATOM 688 N N . LYS A 1 85 ? -7.368 5.894 -1.945 1.00 91.94 85 LYS A N 1
ATOM 689 C CA . LYS A 1 85 ? -8.748 5.402 -1.953 1.00 91.94 85 LYS A CA 1
ATOM 690 C C . LYS A 1 85 ? -8.753 3.877 -1.888 1.00 91.94 85 LYS A C 1
ATOM 692 O O . LYS A 1 85 ? -8.611 3.217 -2.908 1.00 91.94 85 LYS A O 1
ATOM 697 N N . THR A 1 86 ? -8.912 3.356 -0.677 1.00 90.00 86 THR A N 1
ATOM 698 C CA . THR A 1 86 ? -8.947 1.917 -0.372 1.00 90.00 86 THR A CA 1
ATOM 699 C C . THR A 1 86 ? -10.359 1.405 -0.101 1.00 90.00 86 THR A C 1
ATOM 701 O O . THR A 1 86 ? -10.645 0.242 -0.365 1.00 90.00 86 THR A O 1
ATOM 704 N N . ASP A 1 87 ? -11.245 2.287 0.360 1.00 88.19 87 ASP A N 1
ATOM 705 C CA . ASP A 1 87 ? -12.644 1.987 0.643 1.00 88.19 87 ASP A CA 1
ATOM 706 C C . ASP A 1 87 ? -13.533 2.217 -0.593 1.00 88.19 87 ASP A C 1
ATOM 708 O O . ASP A 1 87 ? -13.503 3.292 -1.210 1.00 88.19 87 ASP A O 1
ATOM 712 N N . PHE A 1 88 ? -14.338 1.207 -0.934 1.00 86.56 88 PHE A N 1
ATOM 713 C CA . PHE A 1 88 ? -15.296 1.226 -2.041 1.00 86.56 88 PHE A CA 1
ATOM 714 C C . PHE A 1 88 ? -16.641 0.639 -1.596 1.00 86.56 88 PHE A C 1
ATOM 716 O O . PHE A 1 88 ? -16.687 -0.455 -1.038 1.00 86.56 88 PHE A O 1
ATOM 723 N N . GLU A 1 89 ? -17.741 1.331 -1.902 1.00 85.69 89 GLU A N 1
ATOM 724 C CA . GLU A 1 89 ? -19.104 0.814 -1.686 1.00 85.69 89 GLU A CA 1
ATOM 725 C C . GLU A 1 89 ? -19.426 -0.341 -2.639 1.00 85.69 89 GLU A C 1
ATOM 727 O O . GLU A 1 89 ? -20.030 -1.338 -2.254 1.00 85.69 89 GLU A O 1
ATOM 732 N N . THR A 1 90 ? -18.973 -0.225 -3.887 1.00 85.62 90 THR A N 1
ATOM 733 C CA . THR A 1 90 ? -19.039 -1.278 -4.900 1.00 85.62 90 THR A CA 1
ATOM 734 C C . THR A 1 90 ? -17.661 -1.452 -5.521 1.00 85.62 90 THR A C 1
ATOM 736 O O . THR A 1 90 ? -17.005 -0.482 -5.910 1.00 85.62 90 THR A O 1
ATOM 739 N N . ILE A 1 91 ? -17.185 -2.697 -5.570 1.00 86.19 91 ILE A N 1
ATOM 740 C CA . ILE A 1 91 ? -15.859 -3.004 -6.108 1.00 86.19 91 ILE A CA 1
ATOM 741 C C . ILE A 1 91 ? -15.880 -2.789 -7.630 1.00 86.19 91 ILE A C 1
ATOM 743 O O . ILE A 1 91 ? -16.733 -3.367 -8.310 1.00 86.19 91 ILE A O 1
ATOM 747 N N . PRO A 1 92 ? -14.946 -1.996 -8.190 1.00 87.12 92 PRO A N 1
ATOM 748 C CA . PRO A 1 92 ? -14.848 -1.810 -9.632 1.00 87.12 92 PRO A CA 1
ATOM 749 C C . PRO A 1 92 ? -14.610 -3.136 -10.365 1.00 87.12 92 PRO A C 1
ATOM 751 O O . PRO A 1 92 ? -13.751 -3.925 -9.974 1.00 87.12 92 PRO A O 1
ATOM 754 N N . GLN A 1 93 ? -15.328 -3.359 -11.470 1.00 83.12 93 GLN A N 1
ATOM 755 C CA . GLN A 1 93 ? -15.120 -4.541 -12.320 1.00 83.12 93 GLN A CA 1
ATOM 756 C C . GLN A 1 93 ? -13.830 -4.450 -13.148 1.00 83.12 93 GLN A C 1
ATOM 758 O O . GLN A 1 93 ? -13.234 -5.472 -13.483 1.00 83.12 93 GLN A O 1
ATOM 763 N N . GLN A 1 94 ? -13.378 -3.232 -13.471 1.00 85.38 94 GLN A N 1
ATOM 764 C CA . GLN A 1 94 ? -12.151 -3.018 -14.231 1.00 85.38 94 GLN A CA 1
ATOM 765 C C . GLN A 1 94 ? -10.923 -3.384 -13.388 1.00 85.38 94 GLN A C 1
ATOM 767 O O . GLN A 1 94 ? -10.726 -2.861 -12.290 1.00 85.38 94 GLN A O 1
ATOM 772 N N . ARG A 1 95 ? -10.076 -4.263 -13.932 1.00 85.25 95 ARG A N 1
ATOM 773 C CA . ARG A 1 95 ? -8.792 -4.652 -13.340 1.00 85.25 95 ARG A CA 1
ATOM 774 C C . ARG A 1 95 ? -7.630 -3.993 -14.089 1.00 85.25 95 ARG A C 1
ATOM 776 O O . ARG A 1 95 ? -7.701 -3.903 -15.314 1.00 85.25 95 ARG A O 1
ATOM 783 N N . PRO A 1 96 ? -6.561 -3.567 -13.391 1.00 85.44 96 PRO A N 1
ATOM 784 C CA . PRO A 1 96 ? -6.387 -3.546 -11.931 1.00 85.44 96 PRO A CA 1
ATOM 785 C C . PRO A 1 96 ? -7.257 -2.479 -11.235 1.00 85.44 96 PRO A C 1
ATOM 787 O O . PRO A 1 96 ? -7.551 -1.433 -11.814 1.00 85.44 96 PRO A O 1
ATOM 790 N N . ILE A 1 97 ? -7.656 -2.733 -9.979 1.00 89.94 97 ILE A N 1
ATOM 791 C CA . ILE A 1 97 ? -8.433 -1.764 -9.187 1.00 89.94 97 ILE A CA 1
ATOM 792 C C . ILE A 1 97 ? -7.558 -0.536 -8.933 1.00 89.94 97 ILE A C 1
ATOM 794 O O . ILE A 1 97 ? -6.507 -0.617 -8.297 1.00 89.94 97 ILE A O 1
ATOM 798 N N . SER A 1 98 ? -8.003 0.613 -9.434 1.00 89.88 98 SER A N 1
ATOM 799 C CA . SER A 1 98 ? -7.278 1.872 -9.277 1.00 89.88 98 SER A CA 1
ATOM 800 C C . SER A 1 98 ? -7.470 2.429 -7.870 1.00 89.88 98 SER A C 1
ATOM 802 O O . SER A 1 98 ? -8.591 2.727 -7.460 1.00 89.88 98 SER A O 1
ATOM 804 N N . LEU A 1 99 ? -6.361 2.601 -7.151 1.00 93.31 99 LEU A N 1
ATOM 805 C CA . LEU A 1 99 ? -6.311 3.193 -5.813 1.00 93.31 99 LEU A CA 1
ATOM 806 C C . LEU A 1 99 ? -5.653 4.580 -5.906 1.00 93.31 99 LEU A C 1
ATOM 808 O O . LEU A 1 99 ? -4.448 4.682 -5.680 1.00 93.31 99 LEU A O 1
ATOM 812 N N . PRO A 1 100 ? -6.376 5.642 -6.307 1.00 92.75 100 PRO A N 1
ATOM 813 C CA . PRO A 1 100 ? -5.808 6.985 -6.427 1.00 92.75 100 PRO A CA 1
ATOM 814 C C . PRO A 1 100 ? -5.435 7.573 -5.061 1.00 92.75 100 PRO A C 1
ATOM 816 O O . PRO A 1 100 ? -6.073 7.273 -4.048 1.00 92.75 100 PRO A O 1
ATOM 819 N N . CYS A 1 101 ? -4.415 8.432 -5.035 1.00 93.50 101 CYS A N 1
ATOM 820 C CA . CYS A 1 101 ? -4.024 9.160 -3.826 1.00 93.50 101 CYS A CA 1
ATOM 821 C C . CYS A 1 101 ? -5.041 10.272 -3.512 1.00 93.50 101 CYS A C 1
ATOM 823 O O . CYS A 1 101 ? -5.510 10.954 -4.423 1.00 93.50 101 CYS A O 1
ATOM 825 N N . ARG A 1 102 ? -5.379 10.459 -2.231 1.00 91.50 102 ARG A N 1
ATOM 826 C CA . ARG A 1 102 ? -6.312 11.497 -1.751 1.00 91.50 102 ARG A CA 1
ATOM 827 C C . ARG A 1 102 ? -5.607 12.787 -1.317 1.00 91.50 102 ARG A C 1
ATOM 829 O O . ARG A 1 102 ? -6.276 13.781 -1.056 1.00 91.50 102 ARG A O 1
ATOM 836 N N . VAL A 1 103 ? -4.275 12.782 -1.235 1.00 90.25 103 VAL A N 1
ATOM 837 C CA . VAL A 1 103 ? -3.501 13.966 -0.839 1.00 90.25 103 VAL A CA 1
ATOM 838 C C . VAL A 1 103 ? -3.630 15.055 -1.901 1.00 90.25 103 VAL A C 1
ATOM 840 O O . VAL A 1 103 ? -3.463 14.801 -3.098 1.00 90.25 103 VAL A O 1
ATOM 843 N N . SER A 1 104 ? -3.923 16.277 -1.458 1.00 88.25 104 SER A N 1
ATOM 844 C CA . SER A 1 104 ? -4.115 17.435 -2.327 1.00 88.25 104 SER A CA 1
ATOM 845 C C . SER A 1 104 ? -2.888 17.682 -3.214 1.00 88.25 104 SER A C 1
ATOM 847 O O . SER A 1 104 ? -1.747 17.692 -2.759 1.00 88.25 104 SER A O 1
ATOM 849 N N . GLY A 1 105 ? -3.121 17.847 -4.519 1.00 87.12 105 GLY A N 1
ATOM 850 C CA . GLY A 1 105 ? -2.061 18.085 -5.506 1.00 87.12 105 GLY A CA 1
ATOM 851 C C . GLY A 1 105 ? -1.272 16.843 -5.947 1.00 87.12 105 GLY A C 1
ATOM 852 O O . GLY A 1 105 ? -0.407 16.960 -6.815 1.00 87.12 105 GLY A O 1
ATOM 853 N N . CYS A 1 106 ? -1.561 15.647 -5.420 1.00 90.00 106 CYS A N 1
ATOM 854 C CA . CYS A 1 106 ? -0.893 14.422 -5.859 1.00 90.00 106 CYS A CA 1
ATOM 855 C C . CYS A 1 106 ? -1.513 13.869 -7.159 1.00 90.00 106 CYS A C 1
ATOM 857 O O . CYS A 1 106 ? -2.685 13.509 -7.198 1.00 90.00 106 CYS A O 1
ATOM 859 N N . GLY A 1 107 ? -0.714 13.724 -8.224 1.00 87.31 107 GLY A N 1
ATOM 860 C CA . GLY A 1 107 ? -1.150 13.164 -9.518 1.00 87.31 107 GLY A CA 1
ATOM 861 C C . GLY A 1 107 ? -1.206 11.627 -9.597 1.00 87.31 107 GLY A C 1
ATOM 862 O O . GLY A 1 107 ? -1.318 11.072 -10.692 1.00 87.31 107 GLY A O 1
ATOM 863 N N . CYS A 1 108 ? -1.079 10.931 -8.465 1.00 91.50 108 CYS A N 1
ATOM 864 C CA . CYS A 1 108 ? -1.017 9.471 -8.395 1.00 91.50 108 CYS A CA 1
ATOM 865 C C . CYS A 1 108 ? -2.398 8.831 -8.632 1.00 91.50 108 CYS A C 1
ATOM 867 O O . CYS A 1 108 ? -3.337 9.063 -7.867 1.00 91.50 108 CYS A O 1
ATOM 869 N N . ARG A 1 109 ? -2.515 7.990 -9.670 1.00 90.06 109 ARG A N 1
ATOM 870 C CA . ARG A 1 109 ? -3.783 7.337 -10.062 1.00 90.06 109 ARG A CA 1
ATOM 871 C C . ARG A 1 109 ? -3.971 5.926 -9.502 1.00 90.06 109 ARG A C 1
ATOM 873 O O . ARG A 1 109 ? -5.103 5.458 -9.416 1.00 90.06 109 ARG A O 1
ATOM 880 N N . ALA A 1 110 ? -2.884 5.253 -9.141 1.00 92.19 110 ALA A N 1
ATOM 881 C CA . ALA A 1 110 ? -2.910 3.896 -8.616 1.00 92.19 110 ALA A CA 1
ATOM 882 C C . ALA A 1 110 ? -1.783 3.700 -7.603 1.00 92.19 110 ALA A C 1
ATOM 884 O O . ALA A 1 110 ? -0.678 4.208 -7.790 1.00 92.19 110 ALA A O 1
ATOM 885 N N . TYR A 1 111 ? -2.064 2.938 -6.549 1.00 94.44 111 TYR A N 1
ATOM 886 C CA . TYR A 1 111 ? -1.063 2.574 -5.560 1.00 94.44 111 TYR A CA 1
ATOM 887 C C . TYR A 1 111 ? -0.031 1.620 -6.169 1.00 94.44 111 TYR A C 1
ATOM 889 O O . TYR A 1 111 ? -0.387 0.581 -6.724 1.00 94.44 111 TYR A O 1
ATOM 897 N N . LEU A 1 112 ? 1.246 1.964 -6.025 1.00 93.88 112 LEU A N 1
ATOM 898 C CA . LEU A 1 112 ? 2.368 1.163 -6.496 1.00 93.88 112 LEU A CA 1
ATOM 899 C C . LEU A 1 112 ? 3.416 1.068 -5.403 1.00 93.88 112 LEU A C 1
ATOM 901 O O . LEU A 1 112 ? 3.900 2.086 -4.909 1.00 93.88 112 LEU A O 1
ATOM 905 N N . TYR A 1 113 ? 3.766 -0.158 -5.037 1.00 94.75 113 TYR A N 1
ATOM 906 C CA . TYR A 1 113 ? 4.801 -0.402 -4.049 1.00 94.75 113 TYR A CA 1
ATOM 907 C C . TYR A 1 113 ? 6.191 -0.345 -4.690 1.00 94.75 113 TYR A C 1
ATOM 909 O O . TYR A 1 113 ? 6.425 -0.921 -5.753 1.00 94.75 113 TYR A O 1
ATOM 917 N N . VAL A 1 114 ? 7.124 0.318 -4.007 1.00 93.31 114 VAL A N 1
ATOM 918 C CA . VAL A 1 114 ? 8.547 0.326 -4.359 1.00 93.31 114 VAL A CA 1
ATOM 919 C C . VAL A 1 114 ? 9.322 -0.292 -3.197 1.00 93.31 114 VAL A C 1
ATOM 921 O O . VAL A 1 114 ? 9.239 0.231 -2.083 1.00 93.31 114 VAL A O 1
ATOM 924 N N . PRO A 1 115 ? 10.063 -1.393 -3.413 1.00 92.62 115 PRO A N 1
ATOM 925 C CA . PRO A 1 115 ? 10.836 -2.014 -2.347 1.00 92.62 115 PRO A CA 1
ATOM 926 C C . PRO A 1 115 ? 11.975 -1.107 -1.874 1.00 92.62 115 PRO A C 1
ATOM 928 O O . PRO A 1 115 ? 12.487 -0.272 -2.620 1.00 92.62 115 PRO A O 1
ATOM 931 N N . LEU A 1 116 ? 12.396 -1.306 -0.628 1.00 90.94 116 LEU A N 1
ATOM 932 C CA . LEU A 1 116 ? 13.562 -0.656 -0.033 1.00 90.94 116 LEU A CA 1
ATOM 933 C C . LEU A 1 116 ? 14.660 -1.698 0.186 1.00 90.94 116 LEU A C 1
ATOM 935 O O . LEU A 1 116 ? 14.371 -2.861 0.462 1.00 90.94 116 LEU A O 1
ATOM 939 N N . ASN A 1 117 ? 15.920 -1.279 0.102 1.00 87.50 117 ASN A N 1
ATOM 940 C CA . ASN A 1 117 ? 17.050 -2.097 0.524 1.00 87.50 117 ASN A CA 1
ATOM 941 C C . ASN A 1 117 ? 17.341 -1.806 2.004 1.00 87.50 117 ASN A C 1
ATOM 943 O O . ASN A 1 117 ? 18.106 -0.895 2.337 1.00 87.50 117 ASN A O 1
ATOM 947 N N . GLY A 1 118 ? 16.642 -2.508 2.898 1.00 85.56 118 GLY A N 1
ATOM 948 C CA . GLY A 1 118 ? 16.594 -2.147 4.314 1.00 85.56 118 GLY A CA 1
ATOM 949 C C . GLY A 1 118 ? 15.936 -0.776 4.494 1.00 85.56 118 GLY A C 1
ATOM 950 O O . GLY A 1 118 ? 14.769 -0.598 4.160 1.00 85.56 118 GLY A O 1
ATOM 951 N N . ALA A 1 119 ? 16.691 0.208 4.986 1.00 85.44 119 ALA A N 1
ATOM 952 C CA . ALA A 1 119 ? 16.226 1.594 5.107 1.00 85.44 119 ALA A CA 1
ATOM 953 C C . ALA A 1 119 ? 16.546 2.465 3.875 1.00 85.44 119 ALA A C 1
ATOM 955 O O . ALA A 1 119 ? 16.147 3.626 3.823 1.00 85.44 119 ALA A O 1
ATOM 956 N N . GLN A 1 120 ? 17.293 1.941 2.898 1.00 88.94 120 GLN A N 1
ATOM 957 C CA . GLN A 1 120 ? 17.795 2.724 1.771 1.00 88.94 120 GLN A CA 1
ATOM 958 C C . GLN A 1 120 ? 16.858 2.626 0.555 1.00 88.94 120 GLN A C 1
ATOM 960 O O . GLN A 1 120 ? 16.498 1.514 0.152 1.00 88.94 120 GLN A O 1
ATOM 965 N N . PRO A 1 121 ? 16.494 3.753 -0.084 1.00 91.62 121 PRO A N 1
ATOM 966 C CA . PRO A 1 121 ? 15.756 3.736 -1.342 1.00 91.62 121 PRO A CA 1
ATOM 967 C C . PRO A 1 121 ? 16.541 3.040 -2.456 1.00 91.62 121 PRO A C 1
ATOM 969 O O . PRO A 1 121 ? 17.753 3.217 -2.604 1.00 91.62 121 PRO A O 1
ATOM 972 N N . ILE A 1 122 ? 15.837 2.273 -3.285 1.00 92.25 122 ILE A N 1
ATOM 973 C CA . ILE A 1 122 ? 16.428 1.654 -4.472 1.00 92.25 122 ILE A CA 1
ATOM 974 C C . ILE A 1 122 ? 16.536 2.656 -5.624 1.00 92.25 122 ILE A C 1
ATOM 976 O O . ILE A 1 122 ? 15.793 3.636 -5.720 1.00 92.25 122 ILE A O 1
ATOM 980 N N . ARG A 1 123 ? 17.471 2.389 -6.536 1.00 93.50 123 ARG A N 1
ATOM 981 C CA . ARG A 1 123 ? 17.722 3.236 -7.705 1.00 93.50 123 ARG A CA 1
ATOM 982 C C . ARG A 1 123 ? 17.066 2.664 -8.953 1.00 93.50 123 ARG A C 1
ATOM 984 O O . ARG A 1 123 ? 17.020 1.447 -9.154 1.00 93.50 123 ARG A O 1
ATOM 991 N N . CYS A 1 124 ? 16.617 3.562 -9.816 1.00 93.88 124 CYS A N 1
ATOM 992 C CA . CYS A 1 124 ? 16.265 3.262 -11.195 1.00 93.88 124 CYS A CA 1
ATOM 993 C C . CYS A 1 124 ? 17.531 2.940 -12.017 1.00 93.88 124 CYS A C 1
ATOM 995 O O . CYS A 1 124 ? 18.651 3.281 -11.625 1.00 93.88 124 CYS A O 1
ATOM 997 N N . ARG A 1 125 ? 17.367 2.351 -13.208 1.00 92.19 125 ARG A N 1
ATOM 998 C CA . ARG A 1 125 ? 18.424 2.180 -14.223 1.00 92.19 125 ARG A CA 1
ATOM 999 C C . ARG A 1 125 ? 19.135 3.493 -14.569 1.00 92.19 125 ARG A C 1
ATOM 1001 O O . ARG A 1 125 ? 20.326 3.478 -14.866 1.00 92.19 125 ARG A O 1
ATOM 1008 N N . CYS A 1 126 ? 18.443 4.629 -14.468 1.00 92.62 126 CYS A N 1
ATOM 1009 C CA . CYS A 1 126 ? 19.031 5.958 -14.651 1.00 92.62 126 CYS A CA 1
ATOM 1010 C C . CYS A 1 126 ? 19.843 6.467 -13.439 1.00 92.62 126 CYS A C 1
ATOM 1012 O O . CYS A 1 126 ? 20.289 7.610 -13.458 1.00 92.62 126 CYS A O 1
ATOM 1014 N N . LYS A 1 127 ? 20.046 5.639 -12.400 1.00 92.88 127 LYS A N 1
ATOM 1015 C CA . LYS A 1 127 ? 20.764 5.914 -11.134 1.00 92.88 127 LYS A CA 1
ATOM 1016 C C . LYS A 1 127 ? 20.077 6.882 -10.158 1.00 92.88 127 LYS A C 1
ATOM 1018 O O . LYS A 1 127 ? 20.535 7.009 -9.019 1.00 92.88 127 LYS A O 1
ATOM 1023 N N . HIS A 1 128 ? 18.966 7.486 -10.563 1.00 93.00 128 HIS A N 1
ATOM 1024 C CA . HIS A 1 128 ? 18.110 8.317 -9.719 1.00 93.00 128 HIS A CA 1
ATOM 1025 C C . HIS A 1 128 ? 17.170 7.475 -8.848 1.00 93.00 128 HIS A C 1
ATOM 1027 O O . HIS A 1 128 ? 16.854 6.326 -9.178 1.00 93.00 128 HIS A O 1
ATOM 1033 N N . PHE A 1 129 ? 16.737 8.047 -7.731 1.00 92.50 129 PHE A N 1
ATOM 1034 C CA . PHE A 1 129 ? 15.816 7.417 -6.785 1.00 92.50 129 PHE A CA 1
ATOM 1035 C C . PHE A 1 129 ? 14.354 7.525 -7.249 1.00 92.50 129 PHE A C 1
ATOM 1037 O O . PHE A 1 129 ? 14.044 8.251 -8.194 1.00 92.50 129 PHE A O 1
ATOM 1044 N N . ALA A 1 130 ? 13.453 6.765 -6.623 1.00 90.38 130 ALA A N 1
ATOM 1045 C CA . ALA A 1 130 ? 12.034 6.736 -6.996 1.00 90.38 130 ALA A CA 1
ATOM 1046 C C . ALA A 1 130 ? 11.330 8.094 -6.809 1.00 90.38 130 ALA A C 1
ATOM 1048 O O . ALA A 1 130 ? 10.538 8.490 -7.654 1.00 90.38 130 ALA A O 1
ATOM 1049 N N . ASP A 1 131 ? 11.687 8.843 -5.767 1.00 90.19 131 ASP A N 1
ATOM 1050 C CA . ASP A 1 131 ? 11.187 10.195 -5.473 1.00 90.19 131 ASP A CA 1
ATOM 1051 C C . ASP A 1 131 ? 11.603 11.252 -6.516 1.00 90.19 131 ASP A C 1
ATOM 1053 O O . ASP A 1 131 ? 10.946 12.278 -6.674 1.00 90.19 131 ASP A O 1
ATOM 1057 N N . GLN A 1 132 ? 12.662 10.987 -7.284 1.00 91.00 132 GLN A N 1
ATOM 1058 C CA . GLN A 1 132 ? 13.113 11.824 -8.404 1.00 91.00 132 GLN A CA 1
ATOM 1059 C C . GLN A 1 132 ? 12.363 11.528 -9.716 1.00 91.00 132 GLN A C 1
ATOM 1061 O O . GLN A 1 132 ? 12.738 12.029 -10.783 1.00 91.00 132 GLN A O 1
ATOM 1066 N N . HIS A 1 133 ? 11.317 10.705 -9.661 1.00 92.12 133 HIS A N 1
ATOM 1067 C CA . HIS A 1 133 ? 10.437 10.401 -10.782 1.00 92.12 133 HIS A CA 1
ATOM 1068 C C . HIS A 1 133 ? 9.020 10.906 -10.489 1.00 92.12 133 HIS A C 1
ATOM 1070 O O . HIS A 1 133 ? 8.571 10.959 -9.346 1.00 92.12 133 HIS A O 1
ATOM 1076 N N . SER A 1 134 ? 8.299 11.291 -11.538 1.00 90.19 134 SER A N 1
ATOM 1077 C CA . SER A 1 134 ? 6.913 11.736 -11.415 1.00 90.19 134 SER A CA 1
ATOM 1078 C C . SER A 1 134 ? 5.997 10.579 -11.013 1.00 90.19 134 SER A C 1
ATOM 1080 O O . SER A 1 134 ? 6.082 9.495 -11.577 1.00 90.19 134 SER A O 1
ATOM 1082 N N . ALA A 1 135 ? 5.070 10.818 -10.084 1.00 86.69 135 ALA A N 1
ATOM 1083 C CA . ALA A 1 135 ? 4.023 9.856 -9.727 1.00 86.69 135 ALA A CA 1
ATOM 1084 C C . ALA A 1 135 ? 2.907 9.740 -10.785 1.00 86.69 135 ALA A C 1
ATOM 1086 O O . ALA A 1 135 ? 1.987 8.932 -10.633 1.00 86.69 135 ALA A O 1
ATOM 1087 N N . ALA A 1 136 ? 2.953 10.570 -11.831 1.00 83.62 136 ALA A N 1
ATOM 1088 C CA . ALA A 1 136 ? 2.035 10.485 -12.954 1.00 83.62 136 ALA A CA 1
ATOM 1089 C C . ALA A 1 136 ? 2.298 9.213 -13.789 1.00 83.62 136 ALA A C 1
ATOM 1091 O O . ALA A 1 136 ? 3.413 8.678 -13.775 1.00 83.62 136 ALA A O 1
ATOM 1092 N N . PRO A 1 137 ? 1.294 8.735 -14.552 1.00 80.75 137 PRO A N 1
ATOM 1093 C CA . PRO A 1 137 ? 1.470 7.602 -15.454 1.00 80.75 137 PRO A CA 1
ATOM 1094 C C . PRO A 1 137 ? 2.704 7.775 -16.349 1.00 80.75 137 PRO A C 1
ATOM 1096 O O . PRO A 1 137 ? 2.911 8.838 -16.931 1.00 80.75 137 PRO A O 1
ATOM 1099 N N . GLY A 1 138 ? 3.523 6.728 -16.435 1.00 82.69 138 GLY A N 1
ATOM 1100 C CA . GLY A 1 138 ? 4.793 6.736 -17.168 1.00 82.69 138 GLY A CA 1
ATOM 1101 C C . GLY A 1 138 ? 6.030 6.909 -16.284 1.00 82.69 138 GLY A C 1
ATOM 1102 O O . GLY A 1 138 ? 7.124 6.597 -16.739 1.00 82.69 138 GLY A O 1
ATOM 1103 N N . PHE A 1 139 ? 5.880 7.336 -15.023 1.00 89.19 139 PHE A N 1
ATOM 1104 C CA . PHE A 1 139 ? 6.962 7.380 -14.027 1.00 89.19 139 PHE A CA 1
ATOM 1105 C C . PHE A 1 139 ? 8.248 8.036 -14.530 1.00 89.19 139 PHE A C 1
ATOM 1107 O O . PHE A 1 139 ? 9.343 7.539 -14.272 1.00 89.19 139 PHE A O 1
ATOM 1114 N N . LEU A 1 140 ? 8.118 9.116 -15.303 1.00 90.69 140 LEU A N 1
ATOM 1115 C CA . LEU A 1 140 ? 9.246 9.762 -15.971 1.00 90.69 140 LEU A CA 1
ATOM 1116 C C . LEU A 1 140 ? 10.208 10.371 -14.952 1.00 90.69 140 LEU A C 1
ATOM 1118 O O . LEU A 1 140 ? 9.792 10.914 -13.928 1.00 90.69 140 LEU A O 1
ATOM 1122 N N . CYS A 1 141 ? 11.505 10.283 -15.238 1.00 93.50 141 CYS A N 1
ATOM 1123 C CA . CYS A 1 141 ? 12.520 10.884 -14.383 1.00 93.50 141 CYS A CA 1
ATOM 1124 C C . CYS A 1 141 ? 12.547 12.399 -14.580 1.00 93.50 141 CYS A C 1
ATOM 1126 O O . CYS A 1 141 ? 12.693 12.874 -15.703 1.00 93.50 141 CYS A O 1
ATOM 1128 N N . ASN A 1 142 ? 12.493 13.152 -13.484 1.00 91.12 142 ASN A N 1
ATOM 1129 C CA . ASN A 1 142 ? 12.569 14.613 -13.534 1.00 91.12 142 ASN A CA 1
ATOM 1130 C C . ASN A 1 142 ? 14.021 15.113 -13.654 1.00 91.12 142 ASN A C 1
ATOM 1132 O O . ASN A 1 142 ? 14.253 16.258 -14.026 1.00 91.12 142 ASN A O 1
ATOM 1136 N N . ALA A 1 143 ? 15.003 14.258 -13.347 1.00 90.00 143 ALA A N 1
ATOM 1137 C CA . ALA A 1 143 ? 16.426 14.604 -13.351 1.00 90.00 143 ALA A CA 1
ATOM 1138 C C . ALA A 1 143 ? 17.148 14.268 -14.668 1.00 90.00 143 ALA A C 1
ATOM 1140 O O . ALA A 1 143 ? 18.240 14.776 -14.918 1.00 90.00 143 ALA A O 1
ATOM 1141 N N . CYS A 1 144 ? 16.585 13.401 -15.519 1.00 92.06 144 CYS A N 1
ATOM 1142 C CA . CYS A 1 144 ? 17.220 13.026 -16.783 1.00 92.06 144 CYS A CA 1
ATOM 1143 C C . CYS A 1 144 ? 16.211 12.755 -17.901 1.00 92.06 144 CYS A C 1
ATOM 1145 O O . CYS A 1 144 ? 15.135 12.217 -17.672 1.00 92.06 144 CYS A O 1
ATOM 1147 N N . SER A 1 145 ? 16.604 13.064 -19.136 1.00 85.06 145 SER A N 1
ATOM 1148 C CA . SER A 1 145 ? 15.745 12.989 -20.326 1.00 85.06 145 SER A CA 1
ATOM 1149 C C . SER A 1 145 ? 15.712 11.620 -21.014 1.00 85.06 145 SER A C 1
ATOM 1151 O O . SER A 1 145 ? 14.859 11.379 -21.859 1.00 85.06 145 SER A O 1
ATOM 1153 N N . LYS A 1 146 ? 16.639 10.712 -20.677 1.00 86.25 146 LYS A N 1
ATOM 1154 C CA . LYS A 1 146 ? 16.761 9.382 -21.311 1.00 86.25 146 LYS A CA 1
ATOM 1155 C C . LYS A 1 146 ? 16.003 8.272 -20.572 1.00 86.25 146 LYS A C 1
ATOM 1157 O O . LYS A 1 146 ? 16.029 7.125 -21.007 1.00 86.25 146 LYS A O 1
ATOM 1162 N N . CYS A 1 147 ? 15.387 8.580 -19.432 1.00 90.94 147 CYS A N 1
ATOM 1163 C CA . CYS A 1 147 ? 14.639 7.607 -18.643 1.00 90.94 147 CYS A CA 1
ATOM 1164 C C . CYS A 1 147 ? 13.191 7.538 -19.135 1.00 90.94 147 CYS A C 1
ATOM 1166 O O . CYS A 1 147 ? 12.466 8.525 -19.049 1.00 90.94 147 CYS A O 1
ATOM 1168 N N . SER A 1 148 ? 12.768 6.370 -19.613 1.00 87.94 148 SER A N 1
ATOM 1169 C CA . SER A 1 148 ? 11.396 6.121 -20.071 1.00 87.94 148 SER A CA 1
ATOM 1170 C C . SER A 1 148 ? 10.416 5.772 -18.947 1.00 87.94 148 SER A C 1
ATOM 1172 O O . SER A 1 148 ? 9.231 5.605 -19.212 1.00 87.94 148 SER A O 1
ATOM 1174 N N . GLY A 1 149 ? 10.900 5.635 -17.711 1.00 90.44 149 GLY A N 1
ATOM 1175 C CA . GLY A 1 149 ? 10.092 5.266 -16.557 1.00 90.44 149 GLY A CA 1
ATOM 1176 C C . GLY A 1 149 ? 10.933 4.645 -15.448 1.00 90.44 149 GLY A C 1
ATOM 1177 O O . GLY A 1 149 ? 12.028 4.128 -15.694 1.00 90.44 149 GLY A O 1
ATOM 1178 N N . PHE A 1 150 ? 10.432 4.682 -14.215 1.00 91.69 150 PHE A N 1
ATOM 1179 C CA . PHE A 1 150 ? 11.107 4.033 -13.100 1.00 91.69 150 PHE A CA 1
ATOM 1180 C C . PHE A 1 150 ? 11.228 2.524 -13.331 1.00 91.69 150 PHE A C 1
ATOM 1182 O O . PHE A 1 150 ? 10.239 1.806 -13.453 1.00 91.69 150 PHE A O 1
ATOM 1189 N N . HIS A 1 151 ? 12.464 2.039 -13.358 1.00 91.50 151 HIS A N 1
ATOM 1190 C CA . HIS A 1 151 ? 12.770 0.638 -13.581 1.00 91.50 151 HIS A CA 1
ATOM 1191 C C . HIS A 1 151 ? 14.014 0.264 -12.778 1.00 91.50 151 HIS A C 1
ATOM 1193 O O . HIS A 1 151 ? 15.122 0.679 -13.120 1.00 91.50 151 HIS A O 1
ATOM 1199 N N . SER A 1 152 ? 13.866 -0.540 -11.726 1.00 91.38 152 SER A N 1
ATOM 1200 C CA . SER A 1 152 ? 14.981 -0.927 -10.853 1.00 91.38 152 SER A CA 1
ATOM 1201 C C . SER A 1 152 ? 15.387 -2.384 -11.042 1.00 91.38 152 SER A C 1
ATOM 1203 O O . SER A 1 152 ? 14.546 -3.273 -10.964 1.00 91.38 152 SER A O 1
ATOM 1205 N N . CYS A 1 153 ? 16.685 -2.632 -11.239 1.00 88.69 153 CYS A N 1
ATOM 1206 C CA . CYS A 1 153 ? 17.265 -3.981 -11.272 1.00 88.69 153 CYS A CA 1
ATOM 1207 C C . CYS A 1 153 ? 17.597 -4.527 -9.869 1.00 88.69 153 CYS A C 1
ATOM 1209 O O . CYS A 1 153 ? 18.354 -5.486 -9.767 1.00 88.69 153 CYS A O 1
ATOM 1211 N N . PHE A 1 154 ? 17.087 -3.910 -8.797 1.00 92.81 154 PHE A N 1
ATOM 1212 C CA . PHE A 1 154 ? 17.244 -4.426 -7.438 1.00 92.81 154 PHE A CA 1
ATOM 1213 C C . PHE A 1 154 ? 16.712 -5.860 -7.344 1.00 92.81 154 PHE A C 1
ATOM 1215 O O . PHE A 1 154 ? 15.600 -6.132 -7.793 1.00 92.81 154 PHE A O 1
ATOM 1222 N N . THR A 1 155 ? 17.494 -6.763 -6.761 1.00 93.56 155 THR A N 1
ATOM 1223 C CA . THR A 1 155 ? 17.103 -8.162 -6.570 1.00 93.56 155 THR A CA 1
ATOM 1224 C C . THR A 1 155 ? 16.323 -8.295 -5.268 1.00 93.56 155 THR A C 1
ATOM 1226 O O . THR A 1 155 ? 16.857 -8.021 -4.197 1.00 93.56 155 THR A O 1
ATOM 1229 N N . CYS A 1 156 ? 15.059 -8.710 -5.356 1.00 92.75 156 CYS A N 1
ATOM 1230 C CA . CYS A 1 156 ? 14.260 -9.052 -4.183 1.00 92.75 156 CYS A CA 1
ATOM 1231 C C . CYS A 1 156 ? 14.829 -10.306 -3.501 1.00 92.75 156 CYS A C 1
ATOM 1233 O O . CYS A 1 156 ? 15.443 -11.149 -4.154 1.00 92.75 156 CYS A O 1
ATOM 1235 N N . ALA A 1 157 ? 14.560 -10.482 -2.207 1.00 88.81 157 ALA A N 1
ATOM 1236 C CA . ALA A 1 157 ? 14.935 -11.683 -1.464 1.00 88.81 157 ALA A CA 1
ATOM 1237 C C . ALA A 1 157 ? 14.353 -12.986 -2.053 1.00 88.81 157 ALA A C 1
ATOM 1239 O O . ALA A 1 157 ? 14.903 -14.059 -1.831 1.00 88.81 157 ALA A O 1
ATOM 1240 N N . CYS A 1 158 ? 13.290 -12.910 -2.865 1.00 89.44 158 CYS A N 1
ATOM 1241 C CA . CYS A 1 158 ? 12.775 -14.055 -3.625 1.00 89.44 158 CYS A CA 1
ATOM 1242 C C . CYS A 1 158 ? 13.652 -14.456 -4.834 1.00 89.44 158 CYS A C 1
ATOM 1244 O O . CYS A 1 158 ? 13.313 -15.393 -5.555 1.00 89.44 158 CYS A O 1
ATOM 1246 N N . GLY A 1 159 ? 14.743 -13.729 -5.098 1.00 90.38 159 GLY A N 1
ATOM 1247 C CA . GLY A 1 159 ? 15.670 -13.953 -6.210 1.00 90.38 159 GLY A CA 1
ATOM 1248 C C . GLY A 1 159 ? 15.264 -13.291 -7.531 1.00 90.38 159 GLY A C 1
ATOM 1249 O O . GLY A 1 159 ? 16.065 -13.263 -8.462 1.00 90.38 159 GLY A O 1
ATOM 1250 N N . GLN A 1 160 ? 14.056 -12.728 -7.627 1.00 92.69 160 GLN A N 1
ATOM 1251 C CA . GLN A 1 160 ? 13.572 -12.038 -8.827 1.00 92.69 160 GLN A CA 1
ATOM 1252 C C . GLN A 1 160 ? 13.846 -10.528 -8.760 1.00 92.69 160 GLN A C 1
ATOM 1254 O O . GLN A 1 160 ? 13.851 -9.944 -7.670 1.00 92.69 160 GLN A O 1
ATOM 1259 N N . PRO A 1 161 ? 14.056 -9.850 -9.900 1.00 93.31 161 PRO A N 1
ATOM 1260 C CA . PRO A 1 161 ? 14.278 -8.413 -9.900 1.00 93.31 161 PRO A CA 1
ATOM 1261 C C . PRO A 1 161 ? 12.987 -7.637 -9.591 1.00 93.31 161 PRO A C 1
ATOM 1263 O O . PRO A 1 161 ? 11.881 -8.071 -9.915 1.00 93.31 161 PRO A O 1
ATOM 1266 N N . ALA A 1 162 ? 13.121 -6.451 -8.999 1.00 93.12 162 ALA A N 1
ATOM 1267 C CA . ALA A 1 162 ? 11.996 -5.639 -8.538 1.00 93.12 162 ALA A CA 1
ATOM 1268 C C . ALA A 1 162 ? 11.015 -5.264 -9.659 1.00 93.12 162 ALA A C 1
ATOM 1270 O O . ALA A 1 162 ? 9.812 -5.266 -9.437 1.00 93.12 162 ALA A O 1
ATOM 1271 N N . TYR A 1 163 ? 11.510 -4.990 -10.868 1.00 91.12 163 TYR A N 1
ATOM 1272 C CA . TYR A 1 163 ? 10.661 -4.653 -12.017 1.00 91.12 163 TYR A CA 1
ATOM 1273 C C . TYR A 1 163 ? 9.774 -5.808 -12.506 1.00 91.12 163 TYR A C 1
ATOM 1275 O O . TYR A 1 163 ? 8.831 -5.559 -13.244 1.00 91.12 163 TYR A O 1
ATOM 1283 N N . ALA A 1 164 ? 10.095 -7.057 -12.152 1.00 93.94 164 ALA A N 1
ATOM 1284 C CA . ALA A 1 164 ? 9.293 -8.221 -12.527 1.00 93.94 164 ALA A CA 1
ATOM 1285 C C . ALA A 1 164 ? 8.113 -8.451 -11.572 1.00 93.94 164 ALA A C 1
ATOM 1287 O O . ALA A 1 164 ? 7.338 -9.378 -11.780 1.00 93.94 164 ALA A O 1
ATOM 1288 N N . HIS A 1 165 ? 8.019 -7.663 -10.501 1.00 94.69 165 HIS A N 1
ATOM 1289 C CA . HIS A 1 165 ? 6.945 -7.771 -9.534 1.00 94.69 165 HIS A CA 1
ATOM 1290 C C . HIS A 1 165 ? 5.840 -6.767 -9.832 1.00 94.69 165 HIS A C 1
ATOM 1292 O O . HIS A 1 165 ? 6.111 -5.599 -10.115 1.00 94.69 165 HIS A O 1
ATOM 1298 N N . ASP A 1 166 ? 4.606 -7.199 -9.611 1.00 93.88 166 ASP A N 1
ATOM 1299 C CA . ASP A 1 166 ? 3.426 -6.366 -9.780 1.00 93.88 166 ASP A CA 1
ATOM 1300 C C . ASP A 1 166 ? 2.783 -6.051 -8.431 1.00 93.88 166 ASP A C 1
ATOM 1302 O O . ASP A 1 166 ? 2.744 -6.876 -7.512 1.00 93.88 166 ASP A O 1
ATOM 1306 N N . THR A 1 167 ? 2.249 -4.836 -8.304 1.00 94.94 167 THR A N 1
ATOM 1307 C CA . THR A 1 167 ? 1.373 -4.497 -7.177 1.00 94.94 167 THR A CA 1
ATOM 1308 C C . THR A 1 167 ? -0.030 -4.989 -7.509 1.00 94.94 167 THR A C 1
ATOM 1310 O O . THR A 1 167 ? -0.722 -4.415 -8.346 1.00 94.94 167 THR A O 1
ATOM 1313 N N . VAL A 1 168 ? -0.435 -6.077 -6.864 1.00 94.69 168 VAL A N 1
ATOM 1314 C CA . VAL A 1 168 ? -1.702 -6.761 -7.110 1.00 94.69 168 VAL A CA 1
ATOM 1315 C C . VAL A 1 168 ? -2.721 -6.344 -6.053 1.00 94.69 168 VAL A C 1
ATOM 1317 O O . VAL A 1 168 ? -2.415 -6.339 -4.860 1.00 94.69 168 VAL A O 1
ATOM 1320 N N . VAL A 1 169 ? -3.931 -6.003 -6.505 1.00 94.94 169 VAL A N 1
ATOM 1321 C CA . VAL A 1 169 ? -5.077 -5.625 -5.666 1.00 94.94 169 VAL A CA 1
ATOM 1322 C C . VAL A 1 169 ? -6.198 -6.641 -5.875 1.00 94.94 169 VAL A C 1
ATOM 1324 O O . VAL A 1 169 ? -6.735 -6.761 -6.979 1.00 94.94 169 VAL A O 1
ATOM 1327 N N . GLU A 1 170 ? -6.544 -7.359 -4.811 1.00 93.75 170 GLU A N 1
ATOM 1328 C CA . GLU A 1 170 ? -7.482 -8.486 -4.812 1.00 93.75 170 GLU A CA 1
ATOM 1329 C C . GLU A 1 170 ? -8.638 -8.266 -3.842 1.00 93.75 170 GLU A C 1
ATOM 1331 O O . GLU A 1 170 ? -8.498 -7.616 -2.804 1.00 93.75 170 GLU A O 1
ATOM 1336 N N . THR A 1 171 ? -9.781 -8.865 -4.154 1.00 93.19 171 THR A N 1
ATOM 1337 C CA . THR A 1 171 ? -10.901 -8.997 -3.220 1.00 93.19 171 THR A CA 1
ATOM 1338 C C . THR A 1 171 ? -10.712 -10.219 -2.325 1.00 93.19 171 THR A C 1
ATOM 1340 O O . THR A 1 171 ? -9.924 -11.124 -2.617 1.00 93.19 171 THR A O 1
ATOM 1343 N N . LYS A 1 172 ? -11.489 -10.294 -1.238 1.00 91.88 172 LYS A N 1
ATOM 1344 C CA . LYS A 1 172 ? -11.519 -11.474 -0.359 1.00 91.88 172 LYS A CA 1
ATOM 1345 C C . LYS A 1 172 ? -11.802 -12.769 -1.130 1.00 91.88 172 LYS A C 1
ATOM 1347 O O . LYS A 1 172 ? -11.148 -13.777 -0.890 1.00 91.88 172 LYS A O 1
ATOM 1352 N N . GLN A 1 173 ? -12.746 -12.733 -2.073 1.00 91.69 173 GLN A N 1
ATOM 1353 C CA . GLN A 1 173 ? -13.129 -13.897 -2.877 1.00 91.69 173 GLN A CA 1
ATOM 1354 C C . GLN A 1 173 ? -11.998 -14.352 -3.805 1.00 91.69 173 GLN A C 1
ATOM 1356 O O . GLN A 1 173 ? -11.696 -15.540 -3.858 1.00 91.69 173 GLN A O 1
ATOM 1361 N N . GLU A 1 174 ? -11.333 -13.413 -4.486 1.00 91.94 174 GLU A N 1
ATOM 1362 C CA . GLU A 1 174 ? -10.196 -13.717 -5.368 1.00 91.94 174 GLU A CA 1
ATOM 1363 C C . GLU A 1 174 ? -9.040 -14.346 -4.595 1.00 91.94 174 GLU A C 1
ATOM 1365 O O . GLU A 1 174 ? -8.405 -15.289 -5.064 1.00 91.94 174 GLU A O 1
ATOM 1370 N N . ARG A 1 175 ? -8.797 -13.852 -3.380 1.00 91.25 175 ARG A N 1
ATOM 1371 C CA . ARG A 1 175 ? -7.715 -14.340 -2.532 1.00 91.25 175 ARG A CA 1
ATOM 1372 C C . ARG A 1 175 ? -7.992 -15.738 -1.976 1.00 91.25 175 ARG 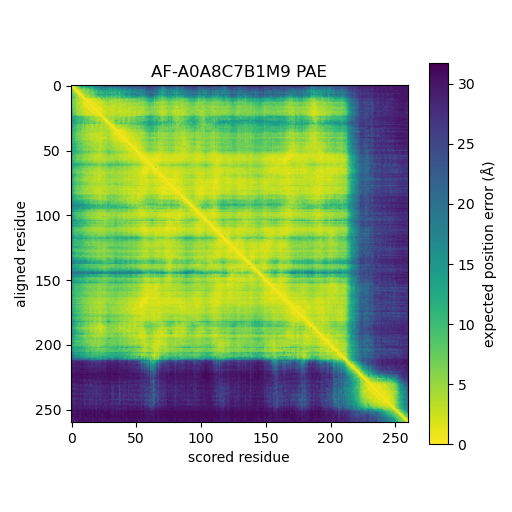A C 1
ATOM 1374 O O . ARG A 1 175 ? -7.099 -16.582 -2.001 1.00 91.25 175 ARG A O 1
ATOM 1381 N N . LEU A 1 176 ? -9.236 -16.006 -1.569 1.00 92.12 176 LEU A N 1
ATOM 1382 C CA . LEU A 1 176 ? -9.687 -17.349 -1.183 1.00 92.12 176 LEU A CA 1
ATOM 1383 C C . LEU A 1 176 ? -9.612 -18.338 -2.351 1.00 92.12 176 LEU A C 1
ATOM 1385 O O . LEU A 1 176 ? -9.178 -19.468 -2.154 1.00 92.12 176 LEU A O 1
ATOM 1389 N N . ALA A 1 177 ? -9.975 -17.915 -3.566 1.00 91.75 177 ALA A N 1
ATOM 1390 C CA . ALA A 1 177 ? -9.869 -18.754 -4.761 1.00 91.75 177 ALA A CA 1
ATOM 1391 C C . ALA A 1 177 ? -8.414 -19.147 -5.083 1.00 91.75 177 ALA A C 1
ATOM 1393 O O . ALA A 1 177 ? -8.174 -20.212 -5.644 1.00 91.75 177 ALA A O 1
ATOM 1394 N N . GLN A 1 178 ? -7.443 -18.317 -4.692 1.00 88.06 178 GLN A N 1
ATOM 1395 C CA . GLN A 1 178 ? -6.012 -18.626 -4.781 1.00 88.06 178 GLN A CA 1
ATOM 1396 C C . GLN A 1 178 ? -5.475 -19.420 -3.578 1.00 88.06 178 GLN A C 1
ATOM 1398 O O . GLN A 1 178 ? -4.278 -19.688 -3.526 1.00 88.06 178 GLN A O 1
ATOM 1403 N N . GLY A 1 179 ? -6.316 -19.754 -2.593 1.00 88.12 179 GLY A N 1
ATOM 1404 C CA . GLY A 1 179 ? -5.898 -20.427 -1.360 1.00 88.12 179 GLY A CA 1
ATOM 1405 C C . GLY A 1 179 ? -5.073 -19.549 -0.415 1.00 88.12 179 GLY A C 1
ATOM 1406 O O . GLY A 1 179 ? -4.464 -20.057 0.517 1.00 88.12 1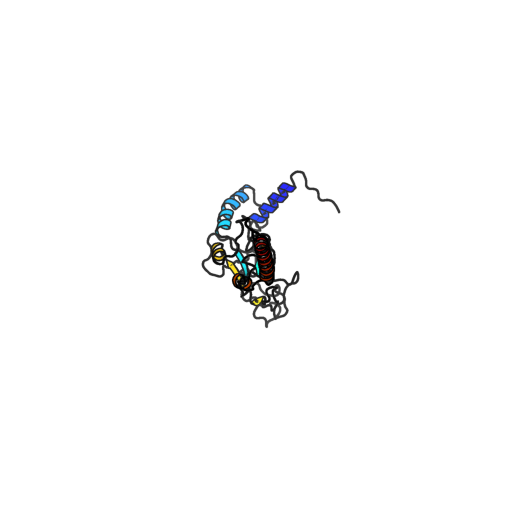79 GLY A O 1
ATOM 1407 N N . LYS A 1 180 ? -5.027 -18.229 -0.625 1.00 90.00 180 LYS A N 1
ATOM 1408 C CA . LYS A 1 180 ? -4.198 -17.329 0.184 1.00 90.00 180 LYS A CA 1
ATOM 1409 C C . LYS A 1 180 ? -4.912 -16.901 1.474 1.00 90.00 180 LYS A C 1
ATOM 1411 O O . LYS A 1 180 ? -6.133 -16.719 1.474 1.00 90.00 180 LYS A O 1
ATOM 1416 N N . PRO A 1 181 ? -4.168 -16.648 2.569 1.00 89.44 181 PRO A N 1
ATOM 1417 C CA . PRO A 1 181 ? -4.730 -16.159 3.819 1.00 89.44 181 PRO A CA 1
ATOM 1418 C C . PRO A 1 181 ? -5.466 -14.829 3.636 1.00 89.44 181 PRO A C 1
ATOM 1420 O O . PRO A 1 181 ? -4.985 -13.908 2.965 1.00 89.44 181 PRO A O 1
ATOM 1423 N N . VAL A 1 182 ? -6.621 -14.739 4.298 1.00 89.50 182 VAL A N 1
ATOM 1424 C CA . VAL A 1 182 ? -7.451 -13.527 4.414 1.00 89.50 182 VAL A CA 1
ATOM 1425 C C . VAL A 1 182 ? -7.502 -12.975 5.845 1.00 89.50 182 VAL A C 1
ATOM 1427 O O . VAL A 1 182 ? -7.832 -11.806 6.038 1.00 89.50 182 VAL A O 1
ATOM 1430 N N . GLY A 1 183 ? -7.085 -13.771 6.835 1.00 87.00 183 GLY A N 1
ATOM 1431 C CA . GLY A 1 183 ? -7.045 -13.379 8.245 1.00 87.00 183 GLY A CA 1
ATOM 1432 C C . GLY A 1 183 ? -8.423 -13.123 8.853 1.00 87.00 183 GLY A C 1
ATOM 1433 O O . GLY A 1 183 ? -9.455 -13.431 8.257 1.00 87.00 183 GLY A O 1
ATOM 1434 N N . GLN A 1 184 ? -8.423 -12.554 10.060 1.00 86.69 184 GLN A N 1
ATOM 1435 C CA . GLN A 1 184 ? -9.644 -12.082 10.709 1.00 86.69 184 GLN A CA 1
ATOM 1436 C C . GLN A 1 184 ? -10.103 -10.763 10.079 1.00 86.69 184 GLN A C 1
ATOM 1438 O O . GLN A 1 184 ? -9.289 -9.901 9.724 1.00 86.69 184 GLN A O 1
ATOM 1443 N N . ASP A 1 185 ? -11.419 -10.600 9.962 1.00 85.38 185 ASP A N 1
ATOM 1444 C CA . ASP A 1 185 ? -12.001 -9.341 9.525 1.00 85.38 185 ASP A CA 1
ATOM 1445 C C . ASP A 1 185 ? -11.845 -8.288 10.629 1.00 85.38 185 ASP A C 1
ATOM 1447 O O . ASP A 1 185 ? -12.179 -8.521 11.791 1.00 85.38 185 ASP A O 1
ATOM 1451 N N . VAL A 1 186 ? -11.300 -7.129 10.261 1.00 86.25 186 VAL A N 1
ATOM 1452 C CA . VAL A 1 186 ? -10.985 -6.042 11.191 1.00 86.25 186 VAL A CA 1
ATOM 1453 C C . VAL A 1 186 ? -11.573 -4.720 10.694 1.00 86.25 186 VAL A C 1
ATOM 1455 O O . VAL A 1 186 ? -11.626 -4.491 9.485 1.00 86.25 186 VAL A O 1
ATOM 1458 N N . PRO A 1 187 ? -11.977 -3.823 11.610 1.00 85.25 187 PRO A N 1
ATOM 1459 C CA . PRO A 1 187 ? -12.636 -2.557 11.276 1.00 85.25 187 PRO A CA 1
ATOM 1460 C C . PRO A 1 187 ? -11.692 -1.460 10.741 1.00 85.25 187 PRO A C 1
ATOM 1462 O O . PRO A 1 187 ? -12.136 -0.367 10.376 1.00 85.25 187 PRO A O 1
ATOM 1465 N N . TYR A 1 188 ? -10.383 -1.713 10.735 1.00 88.31 188 TYR A N 1
ATOM 1466 C CA . TYR A 1 188 ? -9.359 -0.693 10.523 1.00 88.31 188 TYR A CA 1
ATOM 1467 C C . TYR A 1 188 ? -9.223 -0.257 9.062 1.00 88.31 188 TYR A C 1
ATOM 1469 O O . TYR A 1 188 ? -9.361 -1.054 8.129 1.00 88.31 188 TYR A O 1
ATOM 1477 N N . ALA A 1 189 ? -8.903 1.021 8.874 1.00 86.19 189 ALA A N 1
ATOM 1478 C CA . ALA A 1 189 ? -8.709 1.617 7.563 1.00 86.19 189 ALA A CA 1
ATOM 1479 C C . ALA A 1 189 ? -7.459 1.056 6.873 1.00 86.19 189 ALA A C 1
ATOM 1481 O O . ALA A 1 189 ? -6.399 0.919 7.486 1.00 86.19 189 ALA A O 1
ATOM 1482 N N . ALA A 1 190 ? -7.573 0.784 5.570 1.00 87.31 190 ALA A N 1
ATOM 1483 C CA . ALA A 1 190 ? -6.439 0.475 4.700 1.00 87.31 190 ALA A CA 1
ATOM 1484 C C . ALA A 1 190 ? -5.504 -0.638 5.222 1.00 87.31 190 ALA A C 1
ATOM 1486 O O . ALA A 1 190 ? -4.284 -0.562 5.077 1.00 87.31 190 ALA A O 1
ATOM 1487 N N . MET A 1 191 ? -6.062 -1.711 5.792 1.00 89.44 191 MET A N 1
ATOM 1488 C CA . MET A 1 191 ? -5.268 -2.869 6.235 1.00 89.44 191 MET A CA 1
ATOM 1489 C C . MET A 1 191 ? -4.507 -3.555 5.096 1.00 89.44 191 MET A C 1
ATOM 1491 O O . MET A 1 191 ? -3.487 -4.199 5.338 1.00 89.44 191 MET A O 1
ATOM 1495 N N . GLY A 1 192 ? -5.003 -3.415 3.863 1.00 90.44 192 GLY A N 1
ATOM 1496 C CA . GLY A 1 192 ? -4.379 -3.975 2.672 1.00 90.44 192 GLY A CA 1
ATOM 1497 C C . GLY A 1 192 ? -4.194 -5.484 2.810 1.00 90.44 192 GLY A C 1
ATOM 1498 O O . GLY A 1 192 ? -5.110 -6.208 3.210 1.00 90.44 192 GLY A O 1
ATOM 1499 N N . GLY A 1 193 ? -2.990 -5.957 2.501 1.00 90.38 193 GLY A N 1
ATOM 1500 C CA . GLY A 1 193 ? -2.630 -7.371 2.550 1.00 90.38 193 GLY A CA 1
ATOM 1501 C C . GLY A 1 193 ? -2.402 -7.944 3.953 1.00 90.38 193 GLY A C 1
ATOM 1502 O O . GLY A 1 193 ? -2.221 -9.150 4.059 1.00 90.38 193 GLY A O 1
ATOM 1503 N N . LEU A 1 194 ? -2.389 -7.143 5.026 1.00 91.38 194 LEU A N 1
ATOM 1504 C CA . LEU A 1 194 ? -2.034 -7.628 6.368 1.00 91.38 194 LEU A CA 1
ATOM 1505 C C . LEU A 1 194 ? -3.118 -8.529 6.978 1.00 91.38 194 LEU A C 1
ATOM 1507 O O . LEU A 1 194 ? -4.212 -8.066 7.288 1.00 91.38 194 LEU A O 1
ATOM 1511 N N . THR A 1 195 ? -2.811 -9.801 7.218 1.00 89.88 195 THR A N 1
ATOM 1512 C CA . THR A 1 195 ? -3.777 -10.795 7.738 1.00 89.88 195 THR A CA 1
ATOM 1513 C C . THR A 1 195 ? -3.450 -11.316 9.135 1.00 89.88 195 THR A C 1
ATOM 1515 O O . THR A 1 195 ? -4.301 -11.923 9.779 1.00 89.88 195 THR A O 1
ATOM 1518 N N . GLY A 1 196 ? -2.245 -11.037 9.630 1.00 87.75 196 GLY A N 1
ATOM 1519 C CA . GLY A 1 196 ? -1.775 -11.417 10.958 1.00 87.75 196 GLY A CA 1
ATOM 1520 C C . GLY A 1 196 ? -0.318 -11.007 11.161 1.00 87.75 196 GLY A C 1
ATOM 1521 O O . GLY A 1 196 ? 0.260 -10.312 10.325 1.00 87.75 196 GLY A O 1
ATOM 1522 N N . PHE A 1 197 ? 0.302 -11.457 12.252 1.00 86.69 197 PHE A N 1
ATOM 1523 C CA . PHE A 1 197 ? 1.696 -11.114 12.560 1.00 86.69 197 PHE A CA 1
ATOM 1524 C C . PHE A 1 197 ? 2.685 -11.630 11.501 1.00 86.69 197 PHE A C 1
ATOM 1526 O O . PHE A 1 197 ? 3.602 -10.905 11.117 1.00 86.69 197 PHE A O 1
ATOM 1533 N N . SER A 1 198 ? 2.451 -12.829 10.948 1.00 86.69 198 SER A N 1
ATOM 1534 C CA . SER A 1 198 ? 3.273 -13.391 9.862 1.00 86.69 198 SER A CA 1
ATOM 1535 C C . SER A 1 198 ? 3.330 -12.474 8.640 1.00 86.69 198 SER A C 1
ATOM 1537 O O . SER A 1 198 ? 4.345 -12.424 7.956 1.00 86.69 198 SER A O 1
ATOM 1539 N N . SER A 1 199 ? 2.277 -11.687 8.395 1.00 89.06 199 SER A N 1
ATOM 1540 C CA . SER A 1 199 ? 2.200 -10.773 7.254 1.00 89.06 199 SER A CA 1
ATOM 1541 C C . SER A 1 199 ? 3.216 -9.632 7.296 1.00 89.06 199 SER A C 1
ATOM 1543 O O . SER A 1 199 ? 3.433 -8.981 6.276 1.00 89.06 199 SER A O 1
ATOM 1545 N N . LEU A 1 200 ? 3.808 -9.363 8.464 1.00 88.62 200 LEU A N 1
ATOM 1546 C CA . LEU A 1 200 ? 4.842 -8.343 8.624 1.00 88.62 200 LEU A CA 1
ATOM 1547 C C . LEU A 1 200 ? 6.213 -8.824 8.132 1.00 88.62 200 LEU A C 1
ATOM 1549 O O . LEU A 1 200 ? 7.043 -7.993 7.756 1.00 88.62 200 LEU A O 1
ATOM 1553 N N . ALA A 1 201 ? 6.435 -10.140 8.113 1.00 87.00 201 ALA A N 1
ATOM 1554 C CA . ALA A 1 201 ? 7.647 -10.737 7.574 1.00 87.00 201 ALA A CA 1
ATOM 1555 C C . ALA A 1 201 ? 7.682 -10.631 6.040 1.00 87.00 201 ALA A C 1
ATOM 1557 O O . ALA A 1 201 ? 6.648 -10.537 5.374 1.00 87.00 201 ALA A O 1
ATOM 1558 N N . GLU A 1 202 ? 8.886 -10.652 5.466 1.00 84.44 202 GLU A N 1
ATOM 1559 C CA . GLU A 1 202 ? 9.044 -10.746 4.013 1.00 84.44 202 GLU A CA 1
ATOM 1560 C C . GLU A 1 202 ? 8.495 -12.061 3.463 1.00 84.44 202 GLU A C 1
ATOM 1562 O O . GLU A 1 202 ? 8.464 -13.081 4.154 1.00 84.44 202 GLU A O 1
ATOM 1567 N N . GLY A 1 203 ? 8.104 -12.039 2.186 1.00 81.38 203 GLY A N 1
ATOM 1568 C CA . GLY A 1 203 ? 7.450 -13.160 1.520 1.00 81.38 203 GLY A CA 1
ATOM 1569 C C . GLY A 1 203 ? 8.156 -14.493 1.717 1.00 81.38 203 GLY A C 1
ATOM 1570 O O . GLY A 1 203 ? 7.505 -15.441 2.136 1.00 81.38 203 GLY A O 1
ATOM 1571 N N . TYR A 1 204 ? 9.473 -14.533 1.507 1.00 81.75 204 TYR A N 1
ATOM 1572 C CA . TYR A 1 204 ? 10.269 -15.760 1.582 1.00 81.75 204 TYR A CA 1
ATOM 1573 C C . TYR A 1 204 ? 10.374 -16.360 2.997 1.00 81.75 204 TYR A C 1
ATOM 1575 O O . TYR A 1 204 ? 10.729 -17.526 3.132 1.00 81.75 204 TYR A O 1
ATOM 1583 N N . MET A 1 205 ? 10.095 -15.576 4.046 1.00 86.06 205 MET A N 1
ATOM 1584 C CA . MET A 1 205 ? 10.135 -16.035 5.441 1.00 86.06 205 MET A CA 1
ATOM 1585 C C . MET A 1 205 ? 8.787 -16.573 5.930 1.00 86.06 205 MET A C 1
ATOM 1587 O O . MET A 1 205 ? 8.712 -17.132 7.024 1.00 86.06 205 MET A O 1
ATOM 1591 N N . ARG A 1 206 ? 7.704 -16.370 5.172 1.00 87.81 206 ARG A N 1
ATOM 1592 C CA . ARG A 1 206 ? 6.365 -16.795 5.590 1.00 87.81 206 ARG A CA 1
ATOM 1593 C C . ARG A 1 206 ? 6.110 -18.236 5.178 1.00 87.81 206 ARG A C 1
ATOM 1595 O O . ARG A 1 206 ? 6.372 -18.627 4.047 1.00 87.81 206 ARG A O 1
ATOM 1602 N N . LEU A 1 207 ? 5.540 -18.986 6.114 1.00 82.19 207 LEU A N 1
ATOM 1603 C CA . LEU A 1 207 ? 5.163 -20.391 5.952 1.00 82.19 207 LEU A CA 1
ATOM 1604 C C . LEU A 1 207 ? 3.689 -20.571 5.555 1.00 82.19 207 LEU A C 1
ATOM 1606 O O . LEU A 1 207 ? 3.193 -21.689 5.532 1.00 82.19 207 LEU A O 1
ATOM 1610 N N . ASP A 1 208 ? 2.971 -19.479 5.306 1.00 82.75 208 ASP A N 1
ATOM 1611 C CA . ASP A 1 208 ? 1.615 -19.522 4.764 1.00 82.75 208 ASP A CA 1
ATOM 1612 C C . ASP A 1 208 ? 1.641 -19.534 3.228 1.00 82.75 208 ASP A C 1
ATOM 1614 O O . ASP A 1 208 ? 2.654 -19.204 2.607 1.00 82.75 208 ASP A O 1
ATOM 1618 N N . ASP A 1 209 ? 0.508 -19.851 2.601 1.00 81.88 209 ASP A N 1
ATOM 1619 C CA . ASP A 1 209 ? 0.370 -19.939 1.139 1.00 81.88 209 ASP A CA 1
ATOM 1620 C C . ASP A 1 209 ? 0.614 -18.604 0.398 1.00 81.88 209 ASP A C 1
ATOM 1622 O O . ASP A 1 209 ? 0.686 -18.570 -0.830 1.00 81.88 209 ASP A O 1
ATOM 1626 N N . SER A 1 210 ? 0.762 -17.472 1.107 1.00 80.12 210 SER A N 1
ATOM 1627 C CA . SER A 1 210 ? 1.234 -16.226 0.476 1.00 80.12 210 SER A CA 1
ATOM 1628 C C . SER A 1 210 ? 2.759 -16.173 0.340 1.00 80.12 210 SER A C 1
ATOM 1630 O O . SER A 1 210 ? 3.264 -15.470 -0.541 1.00 80.12 210 SER A O 1
ATOM 1632 N N . GLY A 1 211 ? 3.497 -16.836 1.233 1.00 73.56 211 GLY A N 1
ATOM 1633 C CA . GLY A 1 211 ? 4.962 -16.918 1.223 1.00 73.56 211 GLY A CA 1
ATOM 1634 C C . GLY A 1 211 ? 5.517 -18.189 0.594 1.00 73.56 211 GLY A C 1
ATOM 1635 O O . GLY A 1 211 ? 6.595 -18.166 0.002 1.00 73.56 211 GLY A O 1
ATOM 1636 N N . ILE A 1 212 ? 4.763 -19.281 0.667 1.00 71.50 212 ILE A N 1
ATOM 1637 C CA . ILE A 1 212 ? 5.131 -20.560 0.08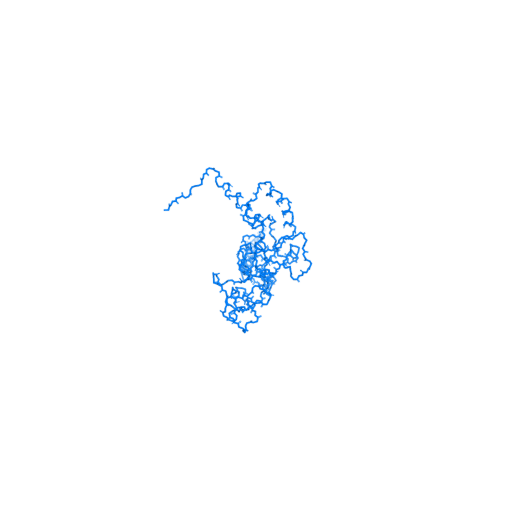0 1.00 71.50 212 ILE A CA 1
ATOM 1638 C C . ILE A 1 212 ? 4.804 -20.520 -1.418 1.00 71.50 212 ILE A C 1
ATOM 1640 O O . ILE A 1 212 ? 3.653 -20.491 -1.841 1.00 71.50 212 ILE A O 1
ATOM 1644 N N . VAL A 1 213 ? 5.855 -20.508 -2.244 1.00 61.06 213 VAL A N 1
ATOM 1645 C CA . VAL A 1 213 ? 5.776 -20.894 -3.667 1.00 61.06 213 VAL A CA 1
ATOM 1646 C C . VAL A 1 213 ? 5.146 -22.288 -3.741 1.00 61.06 213 VAL A C 1
ATOM 1648 O O . VAL A 1 213 ? 5.261 -23.027 -2.777 1.00 61.06 213 VAL A O 1
ATOM 1651 N N . GLY A 1 214 ? 4.544 -22.701 -4.862 1.00 50.09 214 GLY A N 1
ATOM 1652 C CA . GLY A 1 214 ? 4.010 -24.056 -5.114 1.00 50.09 214 GLY A CA 1
ATOM 1653 C C . GLY A 1 214 ? 4.977 -25.255 -4.944 1.00 50.09 214 GLY A C 1
ATOM 1654 O O . GLY A 1 214 ? 4.858 -26.255 -5.643 1.00 50.09 214 GLY A O 1
ATOM 1655 N N . THR A 1 215 ? 5.934 -25.195 -4.020 1.00 42.59 215 THR A N 1
ATOM 1656 C CA . THR A 1 215 ? 6.752 -26.280 -3.497 1.00 42.59 215 THR A CA 1
ATOM 1657 C C . THR A 1 215 ? 6.002 -27.182 -2.521 1.00 42.59 215 THR A C 1
ATOM 1659 O O . THR A 1 215 ? 6.582 -28.183 -2.119 1.00 42.59 215 THR A O 1
ATOM 1662 N N . SER A 1 216 ? 4.725 -26.946 -2.191 1.00 44.28 216 SER A N 1
ATOM 1663 C CA . SER A 1 216 ? 3.920 -27.973 -1.497 1.00 44.28 216 SER A CA 1
ATOM 1664 C C . SER A 1 216 ? 3.967 -29.317 -2.259 1.00 44.28 216 SER A C 1
ATOM 1666 O O . SER A 1 216 ? 4.146 -30.384 -1.668 1.00 44.28 216 SER A O 1
ATOM 1668 N N . SER A 1 217 ? 4.009 -29.266 -3.597 1.00 41.78 217 SER A N 1
ATOM 1669 C CA . SER A 1 217 ? 4.184 -30.448 -4.458 1.00 41.78 217 SER A CA 1
ATOM 1670 C C . SER A 1 217 ? 5.638 -30.928 -4.616 1.00 41.78 217 SER A C 1
ATOM 1672 O O . SER A 1 217 ? 5.870 -32.048 -5.066 1.00 41.78 217 SER A O 1
ATOM 1674 N N . GLN A 1 218 ? 6.639 -30.110 -4.272 1.00 44.12 218 GLN A N 1
ATOM 1675 C CA . GLN A 1 218 ? 8.063 -30.461 -4.432 1.00 44.12 218 GLN A CA 1
ATOM 1676 C C . GLN A 1 218 ? 8.719 -30.909 -3.120 1.00 44.12 218 GLN A C 1
ATOM 1678 O O . GLN A 1 218 ? 9.568 -31.793 -3.144 1.00 44.12 218 GLN A O 1
ATOM 1683 N N . VAL A 1 219 ? 8.291 -30.386 -1.968 1.00 40.56 219 VAL A N 1
ATOM 1684 C CA . VAL A 1 219 ? 8.769 -30.840 -0.650 1.00 40.56 219 VAL A CA 1
ATOM 1685 C C . VAL A 1 219 ? 8.145 -32.18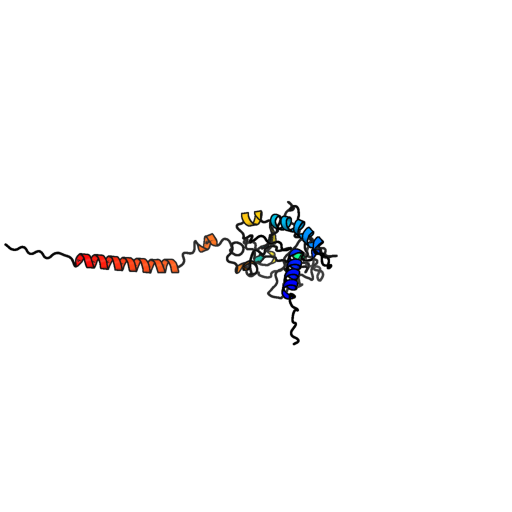6 -0.278 1.00 40.56 219 VAL A C 1
ATOM 1687 O O . VAL A 1 219 ? 8.798 -32.992 0.370 1.00 40.56 219 VAL A O 1
ATOM 1690 N N . SER A 1 220 ? 6.932 -32.483 -0.756 1.00 41.50 220 SER A N 1
ATOM 1691 C CA . SER A 1 220 ? 6.353 -33.834 -0.683 1.00 41.50 220 SER A CA 1
ATOM 1692 C C . SER A 1 220 ? 7.071 -34.850 -1.585 1.00 41.50 220 SER A C 1
ATOM 1694 O O . SER A 1 220 ? 7.001 -36.048 -1.329 1.00 41.50 220 SER A O 1
ATOM 1696 N N . SER A 1 221 ? 7.790 -34.385 -2.616 1.00 43.84 221 SER A N 1
ATOM 1697 C CA . SER A 1 221 ? 8.537 -35.238 -3.554 1.00 43.84 221 SER A CA 1
ATOM 1698 C C . SER A 1 221 ? 10.013 -35.423 -3.175 1.00 43.84 221 SER A C 1
ATOM 1700 O O . SER A 1 221 ? 10.659 -36.359 -3.647 1.00 43.84 221 SER A O 1
ATOM 1702 N N . LEU A 1 222 ? 10.556 -34.571 -2.303 1.00 46.53 222 LEU A N 1
ATOM 1703 C CA . LEU A 1 222 ? 11.867 -34.770 -1.694 1.00 46.53 222 LEU A CA 1
ATOM 1704 C C . LEU A 1 222 ? 11.696 -35.665 -0.467 1.00 46.53 222 LEU A C 1
ATOM 1706 O O . LEU A 1 222 ? 11.470 -35.180 0.640 1.00 46.53 222 LEU A O 1
ATOM 1710 N N . LYS A 1 223 ? 11.791 -36.984 -0.680 1.00 46.53 223 LYS A N 1
ATOM 1711 C CA . LYS A 1 223 ? 11.919 -37.968 0.404 1.00 46.53 223 LYS A CA 1
ATOM 1712 C C . LYS A 1 223 ? 12.960 -37.465 1.403 1.00 46.53 223 LYS A C 1
ATOM 1714 O O . LYS A 1 223 ? 14.118 -37.261 1.035 1.00 46.53 223 LYS A O 1
ATOM 1719 N N . ARG A 1 224 ? 12.536 -37.208 2.640 1.00 51.97 224 ARG A N 1
ATOM 1720 C CA . ARG A 1 224 ? 13.421 -36.718 3.696 1.00 51.97 224 ARG A CA 1
ATOM 1721 C C . ARG A 1 224 ? 14.366 -37.860 4.083 1.00 51.97 224 ARG A C 1
ATOM 1723 O O . ARG A 1 224 ? 13.863 -38.910 4.474 1.00 51.97 224 ARG A O 1
ATOM 1730 N N . PRO A 1 225 ? 15.699 -37.680 4.019 1.00 53.28 225 PRO A N 1
ATOM 1731 C CA . PRO A 1 225 ? 16.655 -38.704 4.453 1.00 53.28 225 PRO A CA 1
ATOM 1732 C C . PRO A 1 225 ? 16.378 -39.208 5.881 1.00 53.28 225 PRO A C 1
ATOM 1734 O O . PRO A 1 225 ? 16.521 -40.390 6.167 1.00 53.28 225 PRO A O 1
ATOM 1737 N N . GLU A 1 226 ? 15.877 -38.325 6.749 1.00 56.66 226 GLU A N 1
ATOM 1738 C CA . GLU A 1 226 ? 15.538 -38.620 8.147 1.00 56.66 226 GLU A CA 1
ATOM 1739 C C . GLU A 1 226 ? 14.366 -39.611 8.314 1.00 56.66 226 GLU A C 1
ATOM 1741 O O . GLU A 1 226 ? 14.332 -40.368 9.286 1.00 56.66 226 GLU A O 1
ATOM 1746 N N . GLU A 1 227 ? 13.408 -39.646 7.379 1.00 58.72 227 GLU A N 1
ATOM 1747 C CA . GLU A 1 227 ? 12.275 -40.587 7.428 1.00 58.72 227 GLU A CA 1
ATOM 1748 C C . GLU A 1 227 ? 12.708 -42.008 7.026 1.00 58.72 227 GLU A C 1
ATOM 1750 O O . GLU A 1 227 ? 12.261 -42.986 7.635 1.00 58.72 227 GLU A O 1
ATOM 1755 N N . ASP A 1 228 ? 13.631 -42.125 6.063 1.00 63.38 228 ASP A N 1
ATOM 1756 C CA . ASP A 1 228 ? 14.249 -43.404 5.682 1.00 63.38 228 ASP A CA 1
ATOM 1757 C C . ASP A 1 228 ? 15.157 -43.947 6.803 1.00 63.38 228 ASP A C 1
ATOM 1759 O O . ASP A 1 228 ? 15.141 -45.153 7.081 1.00 63.38 228 ASP A O 1
ATOM 1763 N N . ASP A 1 229 ? 15.882 -43.071 7.509 1.00 72.12 229 ASP A N 1
ATOM 1764 C CA . ASP A 1 229 ? 16.717 -43.456 8.653 1.00 72.12 229 ASP A CA 1
ATOM 1765 C C . ASP A 1 229 ? 15.874 -44.029 9.806 1.00 72.12 229 ASP A C 1
ATOM 1767 O O . ASP A 1 229 ? 16.185 -45.099 10.342 1.00 72.12 229 ASP A O 1
ATOM 1771 N N . MET A 1 230 ? 14.751 -43.388 10.152 1.00 73.31 230 MET A N 1
ATOM 1772 C CA . MET A 1 230 ? 13.831 -43.905 11.177 1.00 73.31 230 MET A CA 1
ATOM 1773 C C . MET A 1 230 ? 13.220 -45.257 10.780 1.00 73.31 230 MET A C 1
ATOM 1775 O O . MET A 1 230 ? 13.169 -46.179 11.603 1.00 73.31 230 MET A O 1
ATOM 1779 N N . ALA A 1 231 ? 12.829 -45.418 9.512 1.00 84.69 231 ALA A N 1
ATOM 1780 C CA . ALA A 1 231 ? 12.291 -46.677 8.998 1.00 84.69 231 ALA A CA 1
ATOM 1781 C C . ALA A 1 231 ? 13.325 -47.819 9.036 1.00 84.69 231 ALA A C 1
ATOM 1783 O O . ALA A 1 231 ? 12.972 -48.976 9.299 1.00 84.69 231 ALA A O 1
ATOM 1784 N N . PHE A 1 232 ? 14.607 -47.511 8.813 1.00 81.19 232 PHE A N 1
ATOM 1785 C CA . PHE A 1 232 ? 15.700 -48.473 8.945 1.00 81.19 232 PHE A CA 1
ATOM 1786 C C . PHE A 1 232 ? 15.862 -48.960 10.392 1.00 81.19 232 PHE A C 1
ATOM 1788 O O . PHE A 1 232 ? 15.927 -50.175 10.631 1.00 81.19 232 PHE A O 1
A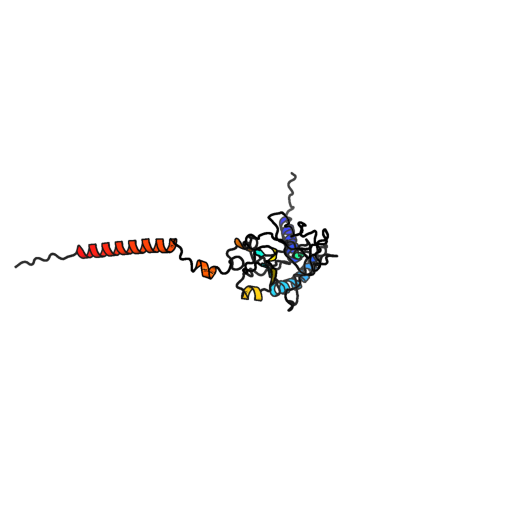TOM 1795 N N . PHE A 1 233 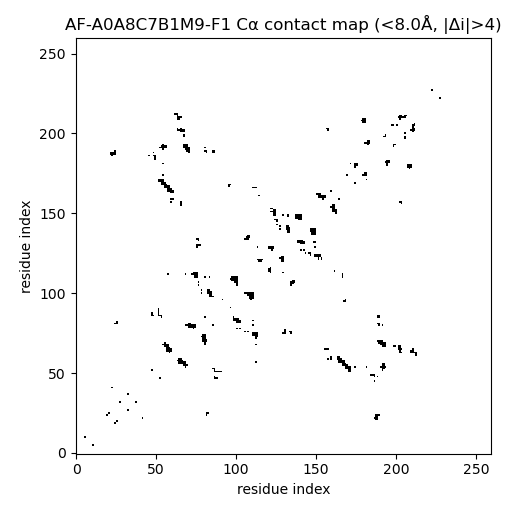? 15.877 -48.045 11.369 1.00 84.12 233 PHE A N 1
ATOM 1796 C CA . PHE A 1 233 ? 15.993 -48.413 12.784 1.00 84.12 233 PHE A CA 1
ATOM 1797 C C . PHE A 1 233 ? 14.786 -49.214 13.275 1.00 84.12 233 PHE A C 1
ATOM 1799 O O . PHE A 1 233 ? 14.962 -50.217 13.976 1.00 84.12 233 PHE A O 1
ATOM 1806 N N . GLU A 1 234 ? 13.576 -48.836 12.862 1.00 87.62 234 GLU A N 1
ATOM 1807 C CA . GLU A 1 234 ? 12.354 -49.540 13.244 1.00 87.62 234 GLU A CA 1
ATOM 1808 C C . GLU A 1 234 ? 12.297 -50.954 12.648 1.00 87.62 234 GLU A C 1
ATOM 1810 O O . GLU A 1 234 ? 12.016 -51.920 13.365 1.00 87.62 234 GLU A O 1
ATOM 1815 N N . ARG A 1 235 ? 12.673 -51.122 11.372 1.00 89.81 235 ARG A N 1
ATOM 1816 C CA . ARG A 1 235 ? 12.750 -52.447 10.735 1.00 89.81 235 ARG A CA 1
ATOM 1817 C C . ARG A 1 235 ? 13.766 -53.347 11.441 1.00 89.81 235 ARG A C 1
ATOM 1819 O O . ARG A 1 235 ? 13.451 -54.493 11.766 1.00 89.81 235 ARG A O 1
ATOM 1826 N N . ARG A 1 236 ? 14.946 -52.811 11.768 1.00 86.44 236 ARG A N 1
ATOM 1827 C CA . ARG A 1 236 ? 16.006 -53.551 12.473 1.00 86.44 236 ARG A CA 1
ATOM 1828 C C . ARG A 1 236 ? 15.625 -53.893 13.916 1.00 86.44 236 ARG A C 1
ATOM 1830 O O . ARG A 1 236 ? 16.025 -54.938 14.434 1.00 86.44 236 ARG A O 1
ATOM 1837 N N . TYR A 1 237 ? 14.840 -53.042 14.576 1.00 87.19 237 TYR A N 1
ATOM 1838 C CA . TYR A 1 237 ? 14.266 -53.332 15.890 1.00 87.19 237 TYR A CA 1
ATOM 1839 C C . TYR A 1 237 ? 13.236 -54.467 15.809 1.00 87.19 237 TYR A C 1
ATOM 1841 O O . TYR A 1 237 ? 13.336 -55.448 16.551 1.00 87.19 237 TYR A O 1
ATOM 1849 N N . GLN A 1 238 ? 12.303 -54.395 14.857 1.00 91.81 238 GLN A N 1
ATOM 1850 C CA . GLN A 1 238 ? 11.292 -55.434 14.647 1.00 91.81 238 GLN A CA 1
ATOM 1851 C C . GLN A 1 238 ? 11.912 -56.792 14.283 1.00 91.81 238 GLN A C 1
ATOM 1853 O O . GLN A 1 238 ? 11.452 -57.825 14.773 1.00 91.81 238 GLN A O 1
ATOM 1858 N N . GLU A 1 239 ? 12.967 -56.816 13.464 1.00 89.12 239 GLU A N 1
ATOM 1859 C CA . GLU A 1 239 ? 13.722 -58.035 13.143 1.00 89.12 239 GLU A CA 1
ATOM 1860 C C . GLU A 1 239 ? 14.368 -58.656 14.383 1.00 89.12 239 GLU A C 1
ATOM 1862 O O . GLU A 1 239 ? 14.250 -59.864 14.595 1.00 89.12 239 GLU A O 1
ATOM 1867 N N . ARG A 1 240 ? 14.976 -57.836 15.250 1.00 86.88 240 ARG A N 1
ATOM 1868 C CA . ARG A 1 240 ? 15.574 -58.302 16.510 1.00 86.88 240 ARG A CA 1
ATOM 1869 C C . ARG A 1 240 ? 14.525 -58.928 17.428 1.00 86.88 240 ARG A C 1
ATOM 1871 O O . ARG A 1 240 ? 14.716 -60.044 17.904 1.00 86.88 240 ARG A O 1
ATOM 1878 N N . ILE A 1 241 ? 13.372 -58.270 17.581 1.00 88.44 241 ILE A N 1
ATOM 1879 C CA . ILE A 1 241 ? 12.235 -58.796 18.351 1.00 88.44 241 ILE A CA 1
ATOM 1880 C C . ILE A 1 241 ? 11.710 -60.109 17.752 1.00 88.44 241 ILE A C 1
ATOM 1882 O O . ILE A 1 241 ? 11.375 -61.038 18.491 1.00 88.44 241 ILE A O 1
ATOM 1886 N N . LYS A 1 242 ? 11.641 -60.225 16.419 1.00 88.81 242 LYS A N 1
ATOM 1887 C CA . LYS A 1 242 ? 11.247 -61.476 15.750 1.00 88.81 242 LYS A CA 1
ATOM 1888 C C . LYS A 1 242 ? 12.257 -62.593 16.022 1.00 88.81 242 LYS A C 1
ATOM 1890 O O . LYS A 1 242 ? 11.837 -63.694 16.376 1.00 88.81 242 LYS A O 1
ATOM 1895 N N . MET A 1 243 ? 13.559 -62.321 15.926 1.00 79.94 243 MET A N 1
ATOM 1896 C CA . MET A 1 243 ? 14.599 -63.313 16.220 1.00 79.94 243 MET A CA 1
ATOM 1897 C C . MET A 1 243 ? 14.583 -63.758 17.687 1.00 79.94 243 MET A C 1
ATOM 1899 O O . MET A 1 243 ? 14.669 -64.955 17.953 1.00 79.94 243 MET A O 1
ATOM 1903 N N . GLU A 1 244 ? 14.378 -62.839 18.633 1.00 82.06 244 GLU A N 1
ATOM 1904 C CA . GLU A 1 244 ? 14.231 -63.175 20.055 1.00 82.06 244 GLU A CA 1
ATOM 1905 C C . GLU A 1 244 ? 13.001 -64.051 20.326 1.00 82.06 244 GLU A C 1
ATOM 1907 O O . GLU A 1 244 ? 13.073 -65.013 21.097 1.00 82.06 244 GLU A O 1
ATOM 1912 N N . LYS A 1 245 ? 11.868 -63.766 19.669 1.00 81.44 245 LYS A N 1
ATOM 1913 C CA . LYS A 1 245 ? 10.658 -64.599 19.770 1.00 81.44 245 LYS A CA 1
ATOM 1914 C C . LYS A 1 245 ? 10.892 -66.007 19.218 1.00 81.44 245 LYS A C 1
ATOM 1916 O O . LYS A 1 245 ? 10.490 -66.979 19.857 1.00 81.44 245 LYS A O 1
ATOM 1921 N N . VAL A 1 246 ? 11.576 -66.127 18.079 1.00 79.94 246 VAL A N 1
ATOM 1922 C CA . VAL A 1 246 ? 11.920 -67.426 17.475 1.00 79.94 246 VAL A CA 1
ATOM 1923 C C . VAL A 1 246 ? 12.922 -68.196 18.345 1.00 79.94 246 VAL A C 1
ATOM 1925 O O . VAL A 1 246 ? 12.759 -69.401 18.536 1.00 79.94 246 VAL A O 1
ATOM 1928 N N . ALA A 1 247 ? 13.910 -67.522 18.940 1.00 74.94 247 ALA A N 1
ATOM 1929 C CA . ALA A 1 247 ? 14.862 -68.140 19.865 1.00 74.94 247 ALA A CA 1
ATOM 1930 C C . ALA A 1 247 ? 14.172 -68.668 21.137 1.00 74.94 247 ALA A C 1
ATOM 1932 O O . ALA A 1 247 ? 14.426 -69.799 21.554 1.00 74.94 247 ALA A O 1
ATOM 1933 N N . LYS A 1 248 ? 13.224 -67.907 21.707 1.00 71.88 248 LYS A N 1
ATOM 1934 C CA . LYS A 1 248 ? 12.411 -68.357 22.853 1.00 71.88 248 LYS A CA 1
ATOM 1935 C C . LYS A 1 248 ? 11.506 -69.547 22.522 1.00 71.88 248 LYS A C 1
ATOM 1937 O O . LYS A 1 248 ? 11.257 -70.367 23.402 1.00 71.88 248 LYS A O 1
ATOM 1942 N N . GLN A 1 249 ? 11.024 -69.663 21.282 1.00 64.19 249 GLN A N 1
ATOM 1943 C CA . GLN A 1 249 ? 10.254 -70.833 20.841 1.00 64.19 249 GLN A CA 1
ATOM 1944 C C . GLN A 1 249 ? 11.143 -72.066 20.632 1.00 64.19 249 GLN A C 1
ATOM 1946 O O . GLN A 1 249 ? 10.764 -73.156 21.048 1.00 64.19 249 GLN A O 1
ATOM 1951 N N . LYS A 1 250 ? 12.352 -71.905 20.075 1.00 60.53 250 LYS A N 1
ATOM 1952 C CA . LYS A 1 250 ? 13.308 -73.015 19.895 1.00 60.53 250 LYS A CA 1
ATOM 1953 C C . LYS A 1 250 ? 13.914 -73.534 21.206 1.00 60.53 250 LYS A C 1
ATOM 1955 O O . LYS A 1 250 ? 14.298 -74.695 21.263 1.00 60.53 250 LYS A O 1
ATOM 1960 N N . GLY A 1 251 ? 13.950 -72.719 22.264 1.00 57.03 251 GLY A N 1
ATOM 1961 C CA . GLY A 1 251 ? 14.346 -73.147 23.614 1.00 57.03 251 GLY A CA 1
ATOM 1962 C C . GLY A 1 251 ? 13.283 -73.952 24.379 1.00 57.03 251 GLY A C 1
ATOM 1963 O O . GLY A 1 251 ? 13.575 -74.462 25.456 1.00 57.03 251 GLY A O 1
ATOM 1964 N N . LYS A 1 252 ? 12.057 -74.080 23.847 1.00 58.00 252 LYS A N 1
ATOM 1965 C CA . LYS A 1 252 ? 10.964 -74.883 24.422 1.00 58.00 252 LYS A CA 1
ATOM 1966 C C . LYS A 1 252 ? 10.672 -76.113 23.551 1.00 58.00 252 LYS A C 1
ATOM 1968 O O . LYS A 1 252 ? 9.571 -76.261 23.030 1.00 58.00 252 LYS A O 1
ATOM 1973 N N . ALA A 1 253 ? 11.652 -77.000 23.386 1.00 48.00 253 ALA A N 1
ATOM 1974 C CA . ALA A 1 253 ? 11.396 -78.360 22.905 1.00 48.00 253 ALA A CA 1
ATOM 1975 C C . ALA A 1 253 ? 11.168 -79.296 24.115 1.00 48.00 253 ALA A C 1
ATOM 1977 O O . ALA A 1 253 ? 11.964 -79.252 25.055 1.00 48.00 253 ALA A O 1
ATOM 1978 N N . PRO A 1 254 ? 10.106 -80.122 24.142 1.00 49.12 254 PRO A N 1
ATOM 1979 C CA . PRO A 1 254 ? 9.822 -81.012 25.266 1.00 49.12 254 PRO A CA 1
ATOM 1980 C C . PRO A 1 254 ? 10.707 -82.270 25.212 1.00 49.12 254 PRO A C 1
ATOM 1982 O O . PRO A 1 254 ? 10.569 -83.088 24.303 1.00 49.12 254 PRO A O 1
ATOM 1985 N N . SER A 1 255 ? 11.589 -82.465 26.199 1.00 48.03 255 SER A N 1
ATOM 1986 C CA . SER A 1 255 ? 12.239 -83.761 26.432 1.00 48.03 255 SER A CA 1
ATOM 1987 C C . SER A 1 255 ? 11.246 -84.694 27.126 1.00 48.03 255 SER A C 1
ATOM 1989 O O . SER A 1 255 ? 11.011 -84.571 28.326 1.00 48.03 255 SER A O 1
ATOM 1991 N N . ASN A 1 256 ? 10.639 -85.608 26.373 1.00 45.38 256 ASN A N 1
ATOM 1992 C CA . ASN A 1 256 ? 9.756 -86.636 26.918 1.00 45.38 256 ASN A CA 1
ATOM 1993 C C . ASN A 1 256 ? 10.342 -88.017 26.586 1.00 45.38 256 ASN A C 1
ATOM 1995 O O . ASN A 1 256 ? 10.004 -88.624 25.571 1.00 45.38 256 ASN A O 1
ATOM 1999 N N . THR A 1 257 ? 11.263 -88.501 27.421 1.00 45.06 257 THR A N 1
ATOM 2000 C CA . THR A 1 257 ? 11.663 -89.915 27.456 1.00 45.06 257 THR A CA 1
ATOM 2001 C C . THR A 1 257 ? 10.668 -90.675 28.334 1.00 45.06 257 THR A C 1
ATOM 2003 O O . THR A 1 257 ? 10.587 -90.453 29.539 1.00 45.06 257 THR A O 1
ATOM 2006 N N . LYS A 1 258 ? 9.864 -91.531 27.693 1.00 43.34 258 LYS A N 1
ATOM 2007 C CA . LYS A 1 258 ? 8.879 -92.432 28.315 1.00 43.34 258 LYS A CA 1
ATOM 2008 C C . LYS A 1 258 ? 9.554 -93.508 29.184 1.00 43.34 258 LYS A C 1
ATOM 2010 O O . LYS A 1 258 ? 10.597 -94.013 28.776 1.00 43.34 258 LYS A O 1
ATOM 2015 N N . PRO A 1 259 ? 8.914 -93.944 30.283 1.00 47.69 259 PRO A N 1
ATOM 2016 C CA . PRO A 1 259 ? 9.241 -95.193 30.960 1.00 47.69 259 PRO A CA 1
ATOM 2017 C C . PRO A 1 259 ? 8.493 -96.384 30.325 1.00 47.69 259 PRO A C 1
ATOM 2019 O O . PRO A 1 259 ? 7.327 -96.271 29.933 1.00 47.69 259 PRO A O 1
ATOM 2022 N N . SER A 1 260 ? 9.164 -97.530 30.230 1.00 49.06 260 SER A N 1
ATOM 2023 C CA . SER A 1 260 ? 8.594 -98.881 30.093 1.00 49.06 260 SER A CA 1
ATOM 2024 C C . SER A 1 260 ? 9.488 -99.845 30.856 1.00 49.06 260 SER A C 1
ATOM 2026 O O . SER A 1 260 ? 10.717 -99.609 30.833 1.00 49.06 260 SER A O 1
#

Foldseek 3Di:
DDDDDADVCRVVVVVVVVVLCFQCVCVCVPPDDDPVRSVVSLVPQQVQCLAWQKAKAWAAPLGARQATAFQQA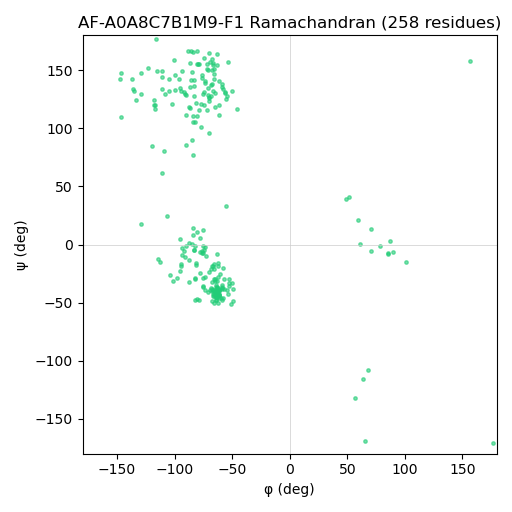AFLLRDGLLQWQRTDSDFDPDPPGWTAGNDPPAQAGHGHHADAPVPHFFAFPVRDGSNQFHNHPQRHGVVDDPDRHGHGQDQRPVRHGSNNIGTGMDGPVRCVVLVFAPADRDSGGGRHNDRDPLNRDGLCPHPTSNNDRPCVVVVVVPDDPVVVVVVVVVVVVVVVVVVVVVVVVVVPDDDDDDDD

Solvent-accessible surface area (backbone atoms only — not comparable to full-atom values): 15063 Å² total; per-residue (Å²): 131,86,79,90,76,73,60,92,67,40,66,58,55,50,51,51,51,51,49,47,44,39,46,54,56,66,75,53,78,89,48,85,69,51,75,67,57,47,51,53,48,46,69,61,47,37,62,40,44,63,71,47,42,44,34,25,28,36,25,41,83,74,70,24,30,45,36,44,36,34,34,81,38,52,26,56,69,72,45,35,43,47,48,26,53,59,84,44,96,66,80,72,87,62,80,78,64,67,22,30,46,68,54,87,92,53,67,29,57,51,67,37,74,66,76,57,63,79,92,42,81,46,44,25,79,83,69,45,46,59,82,49,27,44,48,37,94,60,26,37,38,77,85,46,90,85,44,82,37,77,42,30,80,51,69,40,96,82,73,48,43,50,66,63,40,46,64,45,66,35,44,62,66,60,35,51,76,71,63,28,81,70,53,74,87,61,72,50,45,38,42,34,36,52,38,55,77,65,38,76,46,51,13,79,76,29,88,47,63,39,22,42,48,86,44,73,71,49,59,73,64,51,77,54,70,68,60,56,52,52,52,50,53,53,50,55,48,52,50,50,54,50,52,53,53,51,50,60,54,68,74,64,69,86,90,78,85,81,89,131